Protein AF-A0A4Y9MR01-F1 (afdb_monomer)

Radius of gyration: 21.39 Å; Cα contacts (8 Å, |Δi|>4): 242; chains: 1; bounding box: 46×46×60 Å

Sequence (188 aa):
MDEAFASRCAACHDSGQGRLRTARNRWSQGEVAAIVADVLTQFARECGDAALARVVGGIADRLRAPVRVAVSGRPGVGRGTLAAALPGARFRITDRAADVGVLVTAETVKPEDRAVVDAWRDAGVPVLVVLNKADVAGADDRQVRRCAQVAAAPVLPAVALLADVTLDDALPPRIPSPVDQAVTRIVQ

Mean predicted aligned error: 13.52 Å

Structure (mmCIF, N/CA/C/O backbone):
data_AF-A0A4Y9MR01-F1
#
_entry.id   AF-A0A4Y9MR01-F1
#
loop_
_atom_site.group_PDB
_atom_site.id
_atom_site.type_symbol
_atom_site.label_atom_id
_atom_site.label_alt_id
_atom_site.label_comp_id
_atom_site.label_asym_id
_atom_site.label_entity_id
_atom_site.label_seq_id
_atom_site.pdbx_PDB_ins_code
_atom_site.Cartn_x
_atom_site.Cartn_y
_atom_site.Cartn_z
_atom_site.occupancy
_atom_site.B_iso_or_equiv
_atom_site.auth_seq_id
_atom_site.auth_comp_id
_atom_site.auth_asym_id
_atom_site.auth_atom_id
_atom_site.pdbx_PDB_model_num
ATOM 1 N N . MET A 1 1 ? -14.422 16.549 35.016 1.00 42.09 1 MET A N 1
ATOM 2 C CA . MET A 1 1 ? -13.637 15.354 35.389 1.00 42.09 1 MET A CA 1
ATOM 3 C C . MET A 1 1 ? -14.331 14.792 36.608 1.00 42.09 1 MET A C 1
ATOM 5 O O . MET A 1 1 ? -14.382 15.486 37.609 1.00 42.09 1 MET A O 1
ATOM 9 N N . ASP A 1 2 ? -15.024 13.674 36.438 1.00 43.66 2 ASP A N 1
ATOM 10 C CA . ASP A 1 2 ? -16.116 13.232 37.313 1.00 43.66 2 ASP A CA 1
ATOM 11 C C . ASP A 1 2 ? -15.595 12.249 38.380 1.00 43.66 2 ASP A C 1
ATOM 13 O O . ASP A 1 2 ? -14.930 11.270 38.032 1.00 43.66 2 ASP A O 1
ATOM 17 N N . GLU A 1 3 ? -15.866 12.500 39.666 1.00 38.28 3 GLU A N 1
ATOM 18 C CA . GLU A 1 3 ? -15.442 11.664 40.811 1.00 38.28 3 GLU A CA 1
ATOM 19 C C . GLU A 1 3 ? -15.919 10.206 40.681 1.00 38.28 3 GLU A C 1
ATOM 21 O O . GLU A 1 3 ? -15.239 9.273 41.119 1.00 38.28 3 GLU A O 1
ATOM 26 N N . ALA A 1 4 ? -17.031 9.987 39.970 1.00 44.53 4 ALA A N 1
ATOM 27 C CA . ALA A 1 4 ? -17.544 8.659 39.645 1.00 44.53 4 ALA A CA 1
ATOM 28 C C . ALA A 1 4 ? -16.607 7.848 38.723 1.00 44.53 4 ALA A C 1
ATOM 30 O O . ALA A 1 4 ? -16.583 6.616 38.777 1.00 44.53 4 ALA A O 1
ATOM 31 N N . PHE A 1 5 ? -15.807 8.508 37.878 1.00 40.66 5 PHE A N 1
ATOM 32 C CA . PHE A 1 5 ? -14.816 7.843 37.025 1.00 40.66 5 PHE A CA 1
ATOM 33 C C . PHE A 1 5 ? -13.617 7.342 37.844 1.00 40.66 5 PHE A C 1
ATOM 35 O O . PHE A 1 5 ? -13.177 6.207 37.665 1.00 40.66 5 PHE A O 1
ATOM 42 N N . ALA A 1 6 ? -13.139 8.149 38.796 1.00 42.00 6 ALA A N 1
ATOM 43 C CA . ALA A 1 6 ? -12.010 7.794 39.655 1.00 42.00 6 ALA A CA 1
ATOM 44 C C . ALA A 1 6 ? -12.339 6.618 40.594 1.00 42.00 6 ALA A C 1
ATOM 46 O O . ALA A 1 6 ? -11.540 5.691 40.727 1.00 42.00 6 ALA A O 1
ATOM 47 N N . SER A 1 7 ? -13.541 6.611 41.181 1.00 43.31 7 SER A N 1
ATOM 48 C CA . SER A 1 7 ? -13.996 5.540 42.079 1.00 43.31 7 SER A CA 1
ATOM 49 C C . SER A 1 7 ? -14.128 4.180 41.370 1.00 43.31 7 SER A C 1
ATOM 51 O O . SER A 1 7 ? -13.717 3.154 41.913 1.00 43.31 7 SER A O 1
ATOM 53 N N . ARG A 1 8 ? -14.610 4.160 40.116 1.00 50.53 8 ARG A N 1
ATOM 54 C CA . ARG A 1 8 ? -14.736 2.923 39.318 1.00 50.53 8 ARG A CA 1
ATOM 55 C C . ARG A 1 8 ? -13.387 2.372 38.848 1.00 50.53 8 ARG A C 1
ATOM 57 O O . ARG A 1 8 ? -13.194 1.160 38.870 1.00 50.53 8 ARG A O 1
ATOM 64 N N . CYS A 1 9 ? -12.435 3.241 38.498 1.00 40.81 9 CYS A N 1
ATOM 65 C CA . CYS A 1 9 ? -11.058 2.824 38.208 1.00 40.81 9 CYS A CA 1
ATOM 66 C C . CYS A 1 9 ? -10.377 2.183 39.428 1.00 40.81 9 CYS A C 1
ATOM 68 O O . CYS A 1 9 ? -9.681 1.181 39.275 1.00 40.81 9 CYS A O 1
ATOM 70 N N . ALA A 1 10 ? -10.603 2.720 40.634 1.00 47.16 10 ALA A N 1
ATOM 71 C CA . ALA A 1 10 ? -10.024 2.182 41.866 1.00 47.16 10 ALA A CA 1
ATOM 72 C C . ALA A 1 10 ? -10.552 0.773 42.198 1.00 47.16 10 ALA A C 1
ATOM 74 O O . ALA A 1 10 ? -9.766 -0.113 42.522 1.00 47.16 10 ALA A O 1
ATOM 75 N N . ALA A 1 11 ? -11.857 0.528 42.024 1.00 47.34 11 ALA A N 1
ATOM 76 C CA . ALA A 1 11 ? -12.454 -0.797 42.229 1.00 47.34 11 ALA A CA 1
ATOM 77 C C . ALA A 1 11 ? -11.960 -1.850 41.212 1.00 47.34 11 ALA A C 1
ATOM 79 O O . ALA A 1 11 ? -11.838 -3.033 41.534 1.00 47.34 11 ALA A O 1
ATOM 80 N N . CYS A 1 12 ? -11.632 -1.425 39.987 1.00 43.12 12 CYS A N 1
ATOM 81 C CA . CYS A 1 12 ? -11.065 -2.299 38.958 1.00 43.12 12 CYS A CA 1
ATOM 82 C C . CYS A 1 12 ? -9.584 -2.641 39.226 1.00 43.12 12 CYS A C 1
ATOM 84 O O . CYS A 1 12 ? -9.117 -3.712 38.848 1.00 43.12 12 CYS A O 1
ATOM 86 N N . HIS A 1 13 ? -8.844 -1.756 39.905 1.00 43.16 13 HIS A N 1
ATOM 87 C CA . HIS A 1 13 ? -7.431 -1.965 40.233 1.00 43.16 13 HIS A CA 1
ATOM 88 C C . HIS A 1 13 ? -7.223 -3.083 41.276 1.00 43.16 13 HIS A C 1
ATOM 90 O O . HIS A 1 13 ? -6.246 -3.825 41.193 1.00 43.16 13 HIS A O 1
ATOM 96 N N . ASP A 1 14 ? -8.163 -3.266 42.212 1.00 45.25 14 ASP A N 1
ATOM 97 C CA . ASP A 1 14 ? -8.068 -4.280 43.279 1.00 45.25 14 ASP A CA 1
ATOM 98 C C . ASP A 1 14 ? -8.388 -5.718 42.821 1.00 45.25 14 ASP A C 1
ATOM 100 O O . ASP A 1 14 ? -8.007 -6.685 43.481 1.00 45.25 14 ASP A O 1
ATOM 104 N N . SER A 1 15 ? -9.037 -5.894 41.666 1.00 51.00 15 SER A N 1
ATOM 105 C CA . SER A 1 15 ? -9.401 -7.216 41.120 1.00 51.00 15 SER A CA 1
ATOM 106 C C . SER A 1 15 ? -8.343 -7.821 40.176 1.00 51.00 15 SER A C 1
ATOM 108 O O . SER A 1 15 ? -8.471 -8.970 39.750 1.00 51.00 15 SER A O 1
ATOM 110 N N . GLY A 1 16 ? -7.248 -7.101 39.899 1.00 39.66 16 GLY A N 1
ATOM 111 C CA . GLY A 1 16 ? -6.235 -7.412 38.880 1.00 39.66 16 GLY A CA 1
ATOM 112 C C . GLY A 1 16 ? -5.275 -8.589 39.135 1.00 39.66 16 GLY A C 1
ATOM 113 O O . GLY A 1 16 ? -4.177 -8.594 38.583 1.00 39.66 16 GLY A O 1
ATOM 114 N N . GLN A 1 17 ? -5.636 -9.616 39.916 1.00 43.75 17 GLN A N 1
ATOM 115 C CA . GLN A 1 17 ? -4.795 -10.819 40.111 1.00 43.75 17 GLN A CA 1
ATOM 116 C C . GLN A 1 17 ? -4.966 -11.898 39.017 1.00 43.75 17 GLN A C 1
ATOM 118 O O . GLN A 1 17 ? -4.779 -13.096 39.254 1.00 43.75 17 GLN A O 1
ATOM 123 N N . GLY A 1 18 ? -5.270 -11.495 37.783 1.00 35.38 18 GLY A N 1
ATOM 124 C CA . GLY A 1 18 ? -5.202 -12.376 36.619 1.00 35.38 18 GLY A CA 1
ATOM 125 C C . GLY A 1 18 ? -3.745 -12.633 36.235 1.00 35.38 18 GLY A C 1
ATOM 126 O O . GLY A 1 18 ? -3.115 -11.799 35.593 1.00 35.38 18 GLY A O 1
ATOM 127 N N . ARG A 1 19 ? -3.189 -13.783 36.639 1.00 37.97 19 ARG A N 1
ATOM 128 C CA . ARG A 1 19 ? -1.825 -14.228 36.296 1.00 37.97 19 ARG A CA 1
ATOM 129 C C . ARG A 1 19 ? -1.588 -14.198 34.781 1.00 37.97 19 ARG A C 1
ATOM 131 O O . ARG A 1 19 ? -1.844 -15.184 34.089 1.00 37.97 19 ARG A O 1
ATOM 138 N N . LEU A 1 20 ? -0.994 -13.120 34.279 1.00 37.72 20 LEU A N 1
ATOM 139 C CA . LEU A 1 20 ? -0.352 -13.105 32.970 1.00 37.72 20 LEU A CA 1
ATOM 140 C C . LEU A 1 20 ? 0.906 -13.973 33.064 1.00 37.72 20 LEU A C 1
ATOM 142 O O . LEU A 1 20 ? 1.975 -13.530 33.480 1.00 37.72 20 LEU A O 1
ATOM 146 N N . ARG A 1 21 ? 0.763 -15.257 32.721 1.00 32.81 21 ARG A N 1
ATOM 147 C CA . ARG A 1 21 ? 1.896 -16.151 32.466 1.00 32.81 21 ARG A CA 1
ATOM 148 C C . ARG A 1 21 ? 2.678 -15.587 31.281 1.00 32.81 21 ARG A C 1
ATOM 150 O O . ARG A 1 21 ? 2.322 -15.812 30.129 1.00 32.81 21 ARG A O 1
ATOM 157 N N . THR A 1 22 ? 3.754 -14.865 31.565 1.00 35.53 22 THR A N 1
ATOM 158 C CA . THR A 1 22 ? 4.716 -14.389 30.570 1.00 35.53 22 THR A CA 1
ATOM 159 C C . THR A 1 22 ? 5.608 -15.544 30.125 1.00 35.53 22 THR A C 1
ATOM 161 O O . THR A 1 22 ? 6.774 -15.663 30.495 1.00 35.53 22 THR A O 1
ATOM 164 N N . ALA A 1 23 ? 5.051 -16.427 29.299 1.00 33.78 23 ALA A N 1
ATOM 165 C CA . ALA A 1 23 ? 5.882 -17.226 28.416 1.00 33.78 23 ALA A CA 1
ATOM 166 C C . ALA A 1 23 ? 6.502 -16.266 27.382 1.00 33.78 23 ALA A C 1
ATOM 168 O O . ALA A 1 23 ? 5.809 -15.443 26.778 1.00 33.78 23 ALA A O 1
ATOM 169 N N . ARG A 1 24 ? 7.834 -16.300 27.252 1.00 38.97 24 ARG A N 1
ATOM 170 C CA . ARG A 1 24 ? 8.601 -15.540 26.252 1.00 38.97 24 ARG A CA 1
ATOM 171 C C . ARG A 1 24 ? 8.215 -16.033 24.854 1.00 38.97 24 ARG A C 1
ATOM 173 O O . ARG A 1 24 ? 8.910 -16.870 24.284 1.00 38.97 24 ARG A O 1
ATOM 180 N N . ASN A 1 25 ? 7.118 -15.526 24.304 1.00 37.78 25 ASN A N 1
ATOM 181 C CA . ASN A 1 25 ? 6.663 -15.920 22.976 1.00 37.78 25 ASN A CA 1
ATOM 182 C C . ASN A 1 25 ? 7.062 -14.835 21.975 1.00 37.78 25 ASN A C 1
ATOM 184 O O . ASN A 1 25 ? 7.003 -13.637 22.252 1.00 37.78 25 ASN A O 1
ATOM 188 N N . ARG A 1 26 ? 7.515 -15.269 20.805 1.00 43.09 26 ARG A N 1
ATOM 189 C CA . ARG A 1 26 ? 7.920 -14.419 19.688 1.00 43.09 26 ARG A CA 1
ATOM 190 C C . ARG A 1 26 ? 6.663 -14.101 18.867 1.00 43.09 26 ARG A C 1
ATOM 192 O O . ARG A 1 26 ? 6.476 -14.669 17.800 1.00 43.09 26 ARG A O 1
ATOM 199 N N . TRP A 1 27 ? 5.760 -13.292 19.424 1.00 39.06 27 TRP A N 1
ATOM 200 C CA . TRP A 1 27 ? 4.491 -12.932 18.777 1.00 39.06 27 TRP A CA 1
ATOM 201 C C . TRP A 1 27 ? 4.754 -12.112 17.508 1.00 39.06 27 TRP A C 1
ATOM 203 O O . TRP A 1 27 ? 5.611 -11.224 17.498 1.00 39.06 27 TRP A O 1
ATOM 213 N N . SER A 1 28 ? 4.004 -12.373 16.441 1.00 51.44 28 SER A N 1
ATOM 214 C CA . SER A 1 28 ? 3.959 -11.488 15.281 1.00 51.44 28 SER A CA 1
ATOM 215 C C . SER A 1 28 ? 3.150 -10.225 15.621 1.00 51.44 28 SER A C 1
ATOM 217 O O . SER A 1 28 ? 2.188 -10.265 16.383 1.00 51.44 28 SER A O 1
ATOM 219 N N . GLN A 1 29 ? 3.510 -9.077 15.044 1.00 51.47 29 GLN A N 1
ATOM 220 C CA . GLN A 1 29 ? 2.945 -7.766 15.419 1.00 51.47 29 GLN A CA 1
ATOM 221 C C . GLN A 1 29 ? 1.402 -7.667 15.390 1.00 51.47 29 GLN A C 1
ATOM 223 O O . GLN A 1 29 ? 0.810 -6.959 16.196 1.00 51.47 29 GLN A O 1
ATOM 228 N N . GLY A 1 30 ? 0.711 -8.395 14.514 1.00 55.00 30 GLY A N 1
ATOM 229 C CA . GLY A 1 30 ? -0.761 -8.386 14.472 1.00 55.00 30 GLY A CA 1
ATOM 230 C C . GLY A 1 30 ? -1.436 -9.359 15.430 1.00 55.00 30 GLY A C 1
ATOM 231 O O . GLY A 1 30 ? -2.624 -9.198 15.676 1.00 55.00 30 GLY A O 1
ATOM 232 N N . GLU A 1 31 ? -0.708 -10.314 16.014 1.00 63.25 31 GLU A N 1
ATOM 233 C CA . GLU A 1 31 ? -1.222 -11.051 17.176 1.00 63.25 31 GLU A CA 1
ATOM 234 C C . GLU A 1 31 ? -1.265 -10.120 18.394 1.00 63.25 31 GLU A C 1
ATOM 236 O O . GLU A 1 31 ? -2.231 -10.138 19.148 1.00 63.25 31 GLU A O 1
ATOM 241 N N . VAL A 1 32 ? -0.285 -9.218 18.533 1.00 65.38 32 VAL A N 1
ATOM 242 C CA . VAL A 1 32 ? -0.271 -8.202 19.599 1.00 65.38 32 VAL A CA 1
ATOM 243 C C . VAL A 1 32 ? -1.438 -7.222 19.451 1.00 65.38 32 VAL A C 1
ATOM 245 O O . VAL A 1 32 ? -2.117 -6.944 20.434 1.00 65.38 32 VAL A O 1
ATOM 248 N N . ALA A 1 33 ? -1.723 -6.738 18.237 1.00 68.31 33 ALA A N 1
ATOM 249 C CA . ALA A 1 33 ? -2.856 -5.839 17.995 1.00 68.31 33 ALA A CA 1
ATOM 250 C C . ALA A 1 33 ? -4.208 -6.487 18.345 1.00 68.31 33 ALA A C 1
ATOM 252 O O . ALA A 1 33 ? -5.047 -5.845 18.976 1.00 68.31 33 ALA A O 1
ATOM 253 N N . ALA A 1 34 ? -4.397 -7.766 17.997 1.00 69.88 34 ALA A N 1
ATOM 254 C CA . ALA A 1 34 ? -5.591 -8.523 18.364 1.00 69.88 34 ALA A CA 1
ATOM 255 C C . ALA A 1 34 ? -5.721 -8.681 19.887 1.00 69.88 34 ALA A C 1
ATOM 257 O O . ALA A 1 34 ? -6.779 -8.394 20.438 1.00 69.88 34 ALA A O 1
ATOM 258 N N . ILE A 1 35 ? -4.627 -9.029 20.574 1.00 76.69 35 ILE A N 1
ATOM 259 C CA . ILE A 1 35 ? -4.596 -9.162 22.038 1.00 76.69 35 ILE A CA 1
ATOM 260 C C . ILE A 1 35 ? -4.934 -7.837 22.719 1.00 76.69 35 ILE A C 1
ATOM 262 O O . ILE A 1 35 ? -5.760 -7.807 23.624 1.00 76.69 35 ILE A O 1
ATOM 266 N N . VAL A 1 36 ? -4.334 -6.729 22.282 1.00 74.12 36 VAL A N 1
ATOM 267 C CA . VAL A 1 36 ? -4.631 -5.404 22.844 1.00 74.12 36 VAL A CA 1
ATOM 268 C C . VAL A 1 36 ? -6.091 -5.033 22.597 1.00 74.12 36 VAL A C 1
ATOM 270 O O . VAL A 1 36 ? -6.767 -4.578 23.516 1.00 74.12 36 VAL A O 1
ATOM 273 N N . ALA A 1 37 ? -6.606 -5.262 21.389 1.00 79.94 37 ALA A N 1
ATOM 274 C CA . ALA A 1 37 ? -8.000 -4.991 21.067 1.00 79.94 37 ALA A CA 1
ATOM 275 C C . ALA A 1 37 ? -8.965 -5.838 21.922 1.00 79.94 37 ALA A C 1
ATOM 277 O O . ALA A 1 37 ? -9.998 -5.329 22.364 1.00 79.94 37 ALA A O 1
ATOM 278 N N . ASP A 1 38 ? -8.631 -7.101 22.193 1.00 77.44 38 ASP A N 1
ATOM 279 C CA . ASP A 1 38 ? -9.410 -8.001 23.050 1.00 77.44 3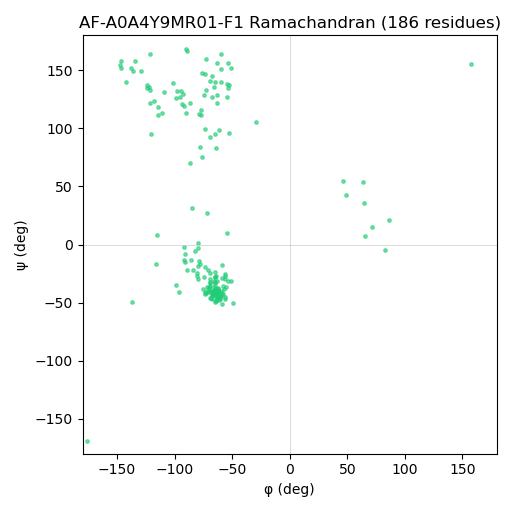8 ASP A CA 1
ATOM 280 C C . ASP A 1 38 ? -9.373 -7.560 24.518 1.00 77.44 38 ASP A C 1
ATOM 282 O O . ASP A 1 38 ? -10.429 -7.438 25.138 1.00 77.44 38 ASP A O 1
ATOM 286 N N . VAL A 1 39 ? -8.191 -7.221 25.046 1.00 81.69 39 VAL A N 1
ATOM 287 C CA . VAL A 1 39 ? -8.014 -6.705 26.416 1.00 81.69 39 VAL A CA 1
ATOM 288 C C . VAL A 1 39 ? -8.782 -5.400 26.613 1.00 81.69 39 VAL A C 1
ATOM 290 O O . VAL A 1 39 ? -9.495 -5.248 27.601 1.00 81.69 39 VAL A O 1
ATOM 293 N N . LEU A 1 40 ? -8.700 -4.472 25.659 1.00 76.94 40 LEU A N 1
ATOM 294 C CA . LEU A 1 40 ? -9.452 -3.220 25.710 1.00 76.94 40 LEU A CA 1
ATOM 295 C C . LEU A 1 40 ? -10.966 -3.475 25.678 1.00 76.94 40 LEU A C 1
ATOM 297 O O . LEU A 1 40 ? -11.714 -2.898 26.467 1.00 76.94 40 LEU A O 1
ATOM 301 N N . THR A 1 41 ? -11.424 -4.380 24.809 1.00 77.31 41 THR A N 1
ATOM 302 C CA . THR A 1 41 ? -12.845 -4.751 24.723 1.00 77.31 41 THR A CA 1
ATOM 303 C C . THR A 1 41 ? -13.334 -5.388 26.028 1.00 77.31 41 THR A C 1
ATOM 305 O O . THR A 1 41 ? -14.443 -5.095 26.473 1.00 77.31 41 THR A O 1
ATOM 308 N N . GLN A 1 42 ? -12.518 -6.239 26.655 1.00 75.06 42 GLN A N 1
ATOM 309 C CA . GLN A 1 42 ? -12.816 -6.853 27.946 1.00 75.06 42 GLN A CA 1
ATOM 310 C C . GLN A 1 42 ? -12.892 -5.803 29.061 1.00 75.06 42 GLN A C 1
ATOM 312 O O . GLN A 1 42 ? -13.903 -5.738 29.756 1.00 75.06 42 GLN A O 1
ATOM 317 N N . PHE A 1 43 ? -11.892 -4.927 29.163 1.00 72.88 43 PHE A N 1
ATOM 318 C CA . PHE A 1 43 ? -11.868 -3.839 30.141 1.00 72.88 43 PHE A CA 1
ATOM 319 C C . PHE A 1 43 ? -13.108 -2.941 30.031 1.00 72.88 43 PHE A C 1
ATOM 321 O O . PHE A 1 43 ? -13.771 -2.638 31.020 1.00 72.88 43 PHE A O 1
ATOM 328 N N . ALA A 1 44 ? -13.491 -2.568 28.808 1.00 80.38 44 ALA A N 1
ATOM 329 C CA . ALA A 1 44 ? -14.665 -1.733 28.591 1.00 80.38 44 ALA A CA 1
ATOM 330 C C . ALA A 1 44 ? -15.984 -2.417 28.997 1.00 80.38 44 ALA A C 1
ATOM 332 O O . ALA A 1 44 ? -16.904 -1.741 29.459 1.00 80.38 44 ALA A O 1
ATOM 333 N N . ARG A 1 45 ? -16.079 -3.748 28.851 1.00 77.94 45 ARG A N 1
ATOM 334 C CA . ARG A 1 45 ? -17.226 -4.533 29.339 1.00 77.94 45 ARG A CA 1
ATOM 335 C C . ARG A 1 45 ? -17.276 -4.552 30.863 1.00 77.94 45 ARG A C 1
ATOM 337 O O . ARG A 1 45 ? -18.347 -4.357 31.426 1.00 77.94 45 ARG A O 1
ATOM 344 N N . GLU A 1 46 ? -16.132 -4.754 31.510 1.00 79.56 46 GLU A N 1
ATOM 345 C CA . GLU A 1 46 ? -16.014 -4.816 32.971 1.00 79.56 46 GLU A CA 1
ATOM 346 C C . GLU A 1 46 ? -16.362 -3.474 33.640 1.00 79.56 46 GLU A C 1
ATOM 348 O O . GLU A 1 46 ? -16.985 -3.460 34.698 1.00 79.56 46 GLU A O 1
ATOM 353 N N . CYS A 1 47 ? -16.058 -2.337 33.001 1.00 80.31 47 CYS A N 1
ATOM 354 C CA . CYS A 1 47 ? -16.424 -1.013 33.518 1.00 80.31 47 CYS A CA 1
ATOM 355 C C . CYS A 1 47 ? -17.929 -0.684 33.442 1.00 80.31 47 CYS A C 1
ATOM 357 O O . C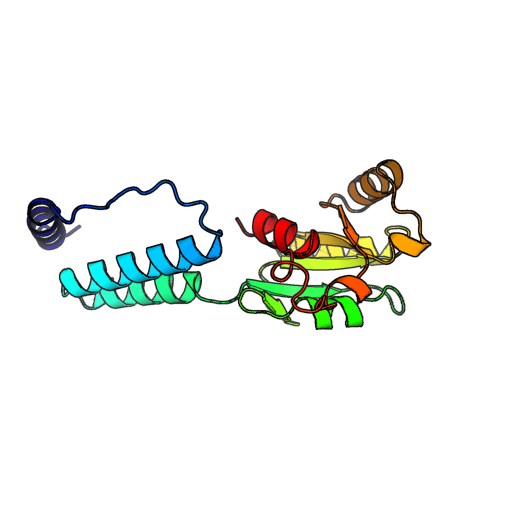YS A 1 47 ? -18.379 0.223 34.144 1.00 80.31 47 CYS A O 1
ATOM 359 N N . GLY A 1 48 ? -18.701 -1.343 32.568 1.00 78.25 48 GLY A N 1
ATOM 360 C CA . GLY A 1 48 ? -20.146 -1.108 32.408 1.00 78.25 48 GLY A CA 1
ATOM 361 C C . GLY A 1 48 ? -20.554 0.282 31.883 1.00 78.25 48 GLY A C 1
ATOM 362 O O . GLY A 1 48 ? -21.742 0.599 31.847 1.00 78.25 48 GLY A O 1
ATOM 363 N N . ASP A 1 49 ? -19.602 1.124 31.468 1.00 82.69 49 ASP A N 1
ATOM 364 C CA . ASP A 1 49 ? -19.856 2.474 30.954 1.00 82.69 49 ASP A CA 1
ATOM 365 C C . ASP A 1 49 ? -20.059 2.444 29.429 1.00 82.69 49 ASP A C 1
ATOM 367 O O . ASP A 1 49 ? -19.138 2.168 28.656 1.00 82.69 49 ASP A O 1
ATOM 371 N N . ALA A 1 50 ? -21.277 2.754 28.977 1.00 79.50 50 ALA A N 1
ATOM 372 C CA . ALA A 1 50 ? -21.641 2.711 27.562 1.00 79.50 50 ALA A CA 1
ATOM 373 C C . ALA A 1 50 ? -20.886 3.738 26.696 1.00 79.50 50 ALA A C 1
ATOM 375 O O . ALA A 1 50 ? -20.696 3.519 25.496 1.00 79.50 50 ALA A O 1
ATOM 376 N N . ALA A 1 51 ? -20.459 4.869 27.268 1.00 76.94 51 ALA A N 1
ATOM 377 C CA . ALA A 1 51 ? -19.659 5.848 26.544 1.00 76.94 51 ALA A CA 1
ATOM 378 C C . ALA A 1 51 ? -18.225 5.348 26.358 1.00 76.94 51 ALA A C 1
ATOM 380 O O . ALA A 1 51 ? -17.695 5.427 25.246 1.00 76.94 51 ALA A O 1
ATOM 381 N N . LEU A 1 52 ? -17.645 4.761 27.405 1.00 76.06 52 LEU A N 1
ATOM 382 C CA . LEU A 1 52 ? -16.333 4.123 27.338 1.00 76.06 52 LEU A CA 1
ATOM 383 C C . LEU A 1 52 ? -16.337 2.934 26.368 1.00 76.06 52 LEU A C 1
ATOM 385 O O . LEU A 1 52 ? -15.457 2.843 25.518 1.00 76.06 52 LEU A O 1
ATOM 389 N N . ALA A 1 53 ? -17.364 2.081 26.419 1.00 78.56 53 ALA A N 1
ATOM 390 C CA . ALA A 1 53 ? -17.523 0.945 25.511 1.00 78.56 53 ALA A CA 1
ATOM 391 C C . ALA A 1 53 ? -17.548 1.358 24.037 1.00 78.56 53 ALA A C 1
ATOM 393 O O . ALA A 1 53 ? -16.951 0.688 23.198 1.00 78.56 53 ALA A O 1
ATOM 394 N N . ARG A 1 54 ? -18.176 2.492 23.712 1.00 80.94 54 ARG A N 1
ATOM 395 C CA . ARG A 1 54 ? -18.211 3.017 22.342 1.00 80.94 54 ARG A CA 1
ATOM 396 C C . ARG A 1 54 ? -16.846 3.510 21.873 1.00 80.94 54 ARG A C 1
ATOM 398 O O . ARG A 1 54 ? -16.437 3.205 20.757 1.00 80.94 54 ARG A O 1
ATOM 405 N N . VAL A 1 55 ? -16.149 4.273 22.716 1.00 82.56 55 VAL A N 1
ATOM 406 C CA . VAL A 1 55 ? -14.811 4.795 22.393 1.00 82.56 55 VAL A CA 1
ATOM 407 C C . VAL A 1 55 ? -13.828 3.642 22.225 1.00 82.56 55 VAL A C 1
ATOM 409 O O . VAL A 1 55 ? -13.123 3.568 21.221 1.00 82.56 55 VAL A O 1
ATOM 412 N N . VAL A 1 56 ? -13.824 2.711 23.176 1.00 81.75 56 VAL A N 1
ATOM 413 C CA . VAL A 1 56 ? -12.934 1.554 23.160 1.00 81.75 56 VAL A CA 1
ATOM 414 C C . VAL A 1 56 ? -13.265 0.604 22.012 1.00 81.75 56 VAL A C 1
ATOM 416 O O . VAL A 1 56 ? -12.346 0.141 21.345 1.00 81.75 56 VAL A O 1
ATOM 419 N N . GLY A 1 57 ? -14.548 0.376 21.719 1.00 81.12 57 GLY A N 1
ATOM 420 C CA . GLY A 1 57 ? -14.979 -0.371 20.537 1.00 81.12 57 GLY A CA 1
ATOM 421 C C . GLY A 1 57 ? -14.427 0.240 19.249 1.00 81.12 57 GLY A C 1
ATOM 422 O O . GLY A 1 57 ? -13.795 -0.460 18.468 1.00 81.12 57 GLY A O 1
ATOM 423 N N . GLY A 1 58 ? -14.532 1.564 19.087 1.00 81.00 58 GLY A N 1
ATOM 424 C CA . GLY A 1 58 ? -13.960 2.263 17.932 1.00 81.00 58 GLY A CA 1
ATOM 425 C C . GLY A 1 58 ? -12.433 2.145 17.827 1.00 81.00 58 GLY A C 1
ATOM 426 O O . GLY A 1 58 ? -11.901 2.001 16.727 1.00 81.00 58 GLY A O 1
ATOM 427 N N . ILE A 1 59 ? -11.714 2.167 18.954 1.00 78.69 59 ILE A N 1
ATOM 428 C CA . ILE A 1 59 ? -10.260 1.937 18.981 1.00 78.69 59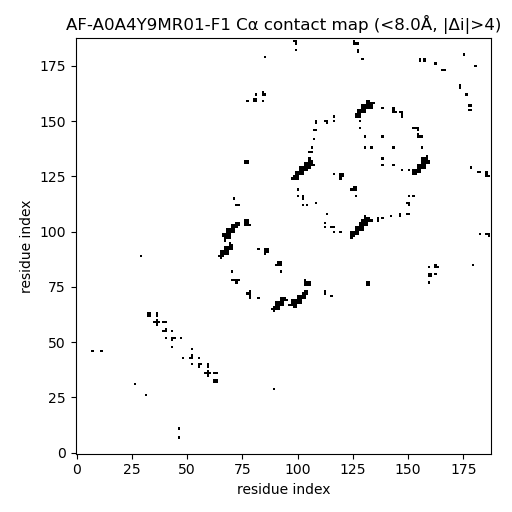 ILE A CA 1
ATOM 429 C C . ILE A 1 59 ? -9.941 0.488 18.600 1.00 78.69 59 ILE A C 1
ATOM 431 O O . ILE A 1 59 ? -9.072 0.251 17.765 1.00 78.69 59 ILE A O 1
ATOM 435 N N . ALA A 1 60 ? -10.652 -0.479 19.176 1.00 77.88 60 ALA A N 1
ATOM 436 C CA . ALA A 1 60 ? -10.444 -1.899 18.933 1.00 77.88 60 ALA A CA 1
ATOM 437 C C . ALA A 1 60 ? -10.757 -2.281 17.475 1.00 77.88 60 ALA A C 1
ATOM 439 O O . ALA A 1 60 ? -10.010 -3.043 16.866 1.00 77.88 60 ALA A O 1
ATOM 440 N N . ASP A 1 61 ? -11.798 -1.698 16.882 1.00 80.06 61 ASP A N 1
ATOM 441 C CA . ASP A 1 61 ? -12.116 -1.851 15.460 1.00 80.06 61 ASP A CA 1
ATOM 442 C C . ASP A 1 61 ? -11.008 -1.276 14.581 1.00 80.06 61 ASP A C 1
ATOM 444 O O . ASP A 1 61 ? -10.601 -1.897 13.601 1.00 80.06 61 ASP A O 1
ATOM 448 N N . ARG A 1 62 ? -10.453 -0.120 14.959 1.00 76.25 62 ARG A N 1
ATOM 449 C CA . ARG A 1 62 ? -9.348 0.505 14.226 1.00 76.25 62 ARG A CA 1
ATOM 450 C C . ARG A 1 62 ? -8.041 -0.277 14.345 1.00 76.25 62 ARG A C 1
ATOM 452 O O . ARG A 1 62 ? -7.293 -0.327 13.378 1.00 76.25 62 ARG A O 1
ATOM 459 N N . LEU A 1 63 ? -7.794 -0.923 15.485 1.00 77.19 63 LEU A N 1
ATOM 460 C CA . LEU A 1 63 ? -6.659 -1.832 15.688 1.00 77.19 63 LEU A CA 1
ATOM 461 C C . LEU A 1 63 ? -6.790 -3.133 14.882 1.00 77.19 63 LEU A C 1
ATOM 463 O O . LEU A 1 63 ? -5.778 -3.725 14.513 1.00 77.19 63 LEU A O 1
ATOM 467 N N . ARG A 1 64 ? -8.022 -3.585 14.614 1.00 75.06 64 ARG A N 1
ATOM 468 C CA . ARG A 1 64 ? -8.307 -4.786 13.810 1.00 75.06 64 ARG A CA 1
ATOM 469 C C . ARG A 1 64 ? -8.485 -4.489 12.319 1.00 75.06 64 ARG A C 1
ATOM 471 O O . ARG A 1 64 ? -8.471 -5.417 11.511 1.00 75.06 64 ARG A O 1
ATOM 478 N N . ALA A 1 65 ? -8.680 -3.227 11.945 1.00 80.31 65 ALA A N 1
ATOM 479 C CA . ALA A 1 65 ? -8.874 -2.838 10.559 1.00 80.31 65 ALA A CA 1
ATOM 480 C C . ALA A 1 65 ? -7.596 -3.094 9.735 1.00 80.31 65 ALA A C 1
ATOM 482 O O . ALA A 1 65 ? -6.501 -2.737 10.174 1.00 80.31 65 ALA A O 1
ATOM 483 N N . PRO A 1 66 ? -7.710 -3.669 8.523 1.00 82.06 66 PRO A N 1
ATOM 484 C CA . PRO A 1 66 ? -6.576 -3.776 7.614 1.00 82.06 66 PRO A CA 1
ATOM 485 C C . PRO A 1 66 ? -6.028 -2.390 7.263 1.00 82.06 66 PRO A C 1
ATOM 487 O O . PRO A 1 66 ? -6.800 -1.469 6.983 1.00 82.06 66 PRO A O 1
ATOM 490 N N . VAL A 1 67 ? -4.704 -2.267 7.199 1.00 84.88 67 VAL A N 1
ATOM 491 C CA . VAL A 1 67 ? -4.017 -1.061 6.728 1.00 84.88 67 VAL A CA 1
ATOM 492 C C . VAL A 1 67 ? -4.382 -0.821 5.264 1.00 84.88 67 VAL A C 1
ATOM 494 O O . VAL A 1 67 ? -4.269 -1.724 4.428 1.00 84.88 67 VAL A O 1
ATOM 497 N N . ARG A 1 68 ? -4.820 0.397 4.935 1.00 90.06 68 ARG A N 1
ATOM 498 C CA . ARG A 1 68 ? -5.221 0.771 3.576 1.00 90.06 68 ARG A CA 1
ATOM 499 C C . ARG A 1 68 ? -4.006 1.237 2.781 1.00 90.06 68 ARG A C 1
ATOM 501 O O . ARG A 1 68 ? -3.353 2.207 3.156 1.00 90.06 68 ARG A O 1
ATOM 508 N N . VAL A 1 69 ? -3.727 0.583 1.661 1.00 90.62 69 VAL A N 1
ATOM 509 C CA . VAL A 1 69 ? -2.538 0.834 0.836 1.00 90.62 69 VAL A CA 1
ATOM 510 C C . VAL A 1 69 ? -2.956 1.312 -0.552 1.00 90.62 69 VAL A C 1
ATOM 512 O O . VAL A 1 69 ? -3.690 0.614 -1.251 1.00 90.62 69 VAL A O 1
ATOM 515 N N . ALA A 1 70 ? -2.474 2.480 -0.976 1.00 93.31 70 ALA A N 1
ATOM 516 C CA . ALA A 1 70 ? -2.595 2.927 -2.364 1.00 93.31 70 ALA A CA 1
ATOM 517 C C . ALA A 1 70 ? -1.356 2.509 -3.154 1.00 93.31 70 ALA A C 1
ATOM 519 O O . ALA A 1 70 ? -0.240 2.783 -2.729 1.00 93.31 70 ALA A O 1
ATOM 520 N N . VAL A 1 71 ? -1.535 1.877 -4.317 1.00 92.50 71 VAL A N 1
ATOM 521 C CA . VAL A 1 71 ? -0.416 1.421 -5.161 1.00 92.50 71 VAL A CA 1
ATOM 522 C C . VAL A 1 71 ? -0.401 2.195 -6.476 1.00 92.50 71 VAL A C 1
ATOM 524 O O . VAL A 1 71 ? -1.333 2.105 -7.280 1.00 92.50 71 VAL A O 1
ATOM 527 N N . SER A 1 72 ? 0.685 2.923 -6.721 1.00 94.19 72 SER A N 1
ATOM 528 C CA . SER A 1 72 ? 0.918 3.693 -7.945 1.00 94.19 72 SER A CA 1
ATOM 529 C C . SER A 1 72 ? 2.192 3.230 -8.647 1.00 94.19 72 SER A C 1
ATOM 531 O O . SER A 1 72 ? 3.008 2.505 -8.086 1.00 94.19 72 SER A O 1
ATOM 533 N N . GLY A 1 73 ? 2.352 3.607 -9.908 1.00 92.50 73 GLY A N 1
ATOM 534 C CA . GLY A 1 73 ? 3.516 3.257 -10.714 1.00 92.50 73 GLY A CA 1
ATOM 535 C C . GLY A 1 73 ? 3.215 3.317 -12.204 1.00 92.50 73 GLY A C 1
ATOM 536 O O . GLY A 1 73 ? 2.067 3.166 -12.635 1.00 92.50 73 GLY A O 1
ATOM 537 N N . ARG A 1 74 ? 4.263 3.521 -13.002 1.00 93.19 74 ARG A N 1
ATOM 538 C CA . ARG A 1 74 ? 4.158 3.606 -14.465 1.00 93.19 74 ARG A CA 1
ATOM 539 C C . ARG A 1 74 ? 3.671 2.287 -15.094 1.00 93.19 74 ARG A C 1
ATOM 541 O O . ARG A 1 74 ? 3.865 1.213 -14.518 1.00 93.19 74 ARG A O 1
ATOM 548 N N . PRO A 1 75 ? 3.066 2.317 -16.295 1.00 89.19 75 PRO A N 1
ATOM 549 C CA . PRO A 1 75 ? 2.747 1.095 -17.030 1.00 89.19 75 PRO A CA 1
ATOM 550 C C . PRO A 1 75 ? 3.984 0.193 -17.195 1.0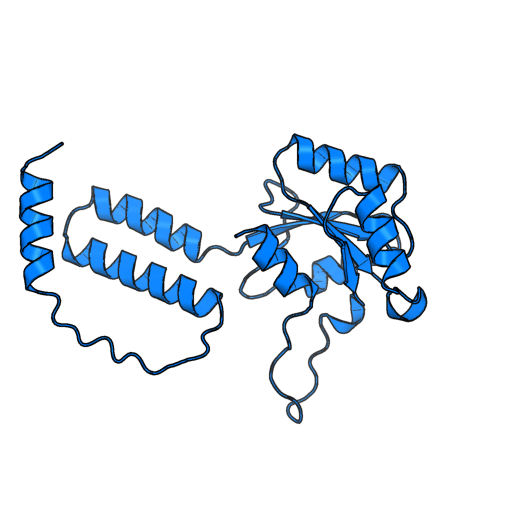0 89.19 75 PRO A C 1
ATOM 552 O O . PRO A 1 75 ? 5.080 0.675 -17.467 1.00 89.19 75 PRO A O 1
ATOM 555 N N . GLY A 1 76 ? 3.821 -1.119 -16.995 1.00 88.31 76 GLY A N 1
ATOM 556 C CA . GLY A 1 76 ? 4.891 -2.110 -17.198 1.00 88.31 76 GLY A CA 1
ATOM 557 C C . GLY A 1 76 ? 5.890 -2.299 -16.043 1.00 88.31 76 GLY A C 1
ATOM 558 O O . GLY A 1 76 ? 6.703 -3.224 -16.097 1.00 88.31 76 GLY A O 1
ATOM 559 N N . VAL A 1 77 ? 5.813 -1.509 -14.963 1.00 89.56 77 VAL A N 1
ATOM 560 C CA . VAL A 1 77 ? 6.702 -1.658 -13.784 1.00 89.56 77 VAL A CA 1
ATOM 561 C C . VAL A 1 77 ? 6.280 -2.778 -12.824 1.00 89.56 77 VAL A C 1
ATOM 563 O O . VAL A 1 77 ? 6.963 -3.035 -11.842 1.00 89.56 77 VAL A O 1
ATOM 566 N N . GLY A 1 78 ? 5.158 -3.455 -13.089 1.00 87.88 78 GLY A N 1
ATOM 567 C CA . GLY A 1 78 ? 4.603 -4.506 -12.222 1.00 87.88 78 GLY A CA 1
ATOM 568 C C . GLY A 1 78 ? 3.696 -3.999 -11.094 1.00 87.88 78 GLY A C 1
ATOM 569 O O . GLY A 1 78 ? 3.455 -4.723 -10.135 1.00 87.88 78 GLY A O 1
ATOM 570 N N . ARG A 1 79 ? 3.144 -2.781 -11.228 1.00 91.56 79 ARG A N 1
ATOM 571 C CA . ARG A 1 79 ? 2.136 -2.205 -10.315 1.00 91.56 79 ARG A CA 1
ATOM 572 C C . ARG A 1 79 ? 0.967 -3.158 -10.042 1.00 91.56 79 ARG A C 1
ATOM 574 O O . ARG A 1 79 ? 0.619 -3.374 -8.889 1.00 91.56 79 ARG A O 1
ATOM 581 N N . GLY A 1 80 ? 0.369 -3.717 -11.099 1.00 88.75 80 GLY A N 1
ATOM 582 C CA . GLY A 1 80 ? -0.778 -4.626 -10.982 1.00 88.75 80 GLY A CA 1
ATOM 583 C C . GLY A 1 80 ? -0.427 -5.922 -10.254 1.00 88.75 80 GLY A C 1
ATOM 584 O O . GLY A 1 80 ? -1.171 -6.348 -9.384 1.00 88.75 80 GLY A O 1
ATOM 585 N N . THR A 1 81 ? 0.746 -6.490 -10.544 1.00 87.44 81 THR A N 1
ATOM 586 C CA . THR A 1 81 ? 1.264 -7.682 -9.859 1.00 87.44 81 THR A CA 1
ATOM 587 C C . THR A 1 81 ? 1.471 -7.424 -8.371 1.00 87.44 81 THR A C 1
ATOM 589 O O . THR A 1 81 ? 1.005 -8.201 -7.548 1.00 87.44 81 THR A O 1
ATOM 592 N N . LEU A 1 82 ? 2.111 -6.307 -8.006 1.00 83.81 82 LEU A N 1
ATOM 593 C CA . LEU A 1 82 ? 2.322 -5.977 -6.597 1.00 83.81 82 LEU A CA 1
ATOM 594 C C . LEU A 1 82 ? 0.990 -5.722 -5.873 1.00 83.81 82 LEU A C 1
ATOM 596 O O . LEU A 1 82 ? 0.785 -6.222 -4.772 1.00 83.81 82 LEU A O 1
ATOM 600 N N . ALA A 1 83 ? 0.066 -4.992 -6.504 1.00 87.88 83 ALA A N 1
ATOM 601 C CA . ALA A 1 83 ? -1.267 -4.746 -5.955 1.00 87.88 83 ALA A CA 1
ATOM 602 C C . ALA A 1 83 ? -2.110 -6.026 -5.817 1.00 87.88 83 ALA A C 1
ATOM 604 O O . ALA A 1 83 ? -2.980 -6.072 -4.957 1.00 87.88 83 ALA A O 1
ATOM 605 N N . ALA A 1 84 ? -1.863 -7.051 -6.635 1.00 84.38 84 ALA A N 1
ATOM 606 C CA . ALA A 1 84 ? -2.517 -8.352 -6.517 1.00 84.38 84 ALA A CA 1
ATOM 607 C C . ALA A 1 84 ? -1.900 -9.237 -5.419 1.00 84.38 84 ALA A C 1
ATOM 609 O O . ALA A 1 84 ? -2.627 -10.010 -4.809 1.00 84.38 84 ALA A O 1
ATOM 610 N N . ALA A 1 85 ? -0.600 -9.091 -5.134 1.00 79.62 85 ALA A N 1
ATOM 611 C CA . ALA A 1 85 ? 0.123 -9.903 -4.145 1.00 79.62 85 ALA A CA 1
ATOM 612 C C . ALA A 1 85 ? 0.096 -9.341 -2.705 1.00 79.62 85 ALA A C 1
ATOM 614 O O . ALA A 1 85 ? 0.335 -10.063 -1.734 1.00 79.62 85 ALA A O 1
ATOM 615 N N . LEU A 1 86 ? -0.155 -8.037 -2.559 1.00 76.81 86 LEU A N 1
ATOM 616 C CA . LEU A 1 86 ? -0.256 -7.339 -1.270 1.00 76.81 86 LEU A CA 1
ATOM 617 C C . LEU A 1 86 ? -1.494 -7.700 -0.416 1.00 76.81 86 LEU A C 1
ATOM 619 O O . LEU A 1 86 ? -1.357 -7.738 0.808 1.00 76.81 86 LEU A O 1
ATOM 623 N N . PRO A 1 87 ? -2.700 -7.921 -0.982 1.00 80.06 87 PRO A N 1
ATOM 624 C CA . PRO A 1 87 ? -3.880 -8.290 -0.211 1.00 80.06 87 PRO A CA 1
ATOM 625 C C . PRO A 1 87 ? -3.637 -9.511 0.686 1.00 80.06 87 PRO A C 1
ATOM 627 O O . PRO A 1 87 ? -3.080 -10.523 0.274 1.00 80.06 87 PRO A O 1
ATOM 630 N N . GLY A 1 88 ? -4.078 -9.413 1.938 1.00 68.94 88 GLY A N 1
ATOM 631 C CA . GLY A 1 88 ? -3.967 -10.465 2.948 1.00 68.94 88 GLY A CA 1
ATOM 632 C C . GLY A 1 88 ? -4.662 -10.037 4.239 1.00 68.94 88 GLY A C 1
ATOM 633 O O . GLY A 1 88 ? -5.326 -9.004 4.269 1.00 68.94 88 GLY A O 1
ATOM 634 N N . ALA A 1 89 ? -4.480 -10.776 5.338 1.00 58.03 89 ALA A N 1
ATOM 635 C CA . ALA A 1 89 ? -5.156 -10.478 6.610 1.00 58.03 89 ALA A CA 1
ATOM 636 C C . ALA A 1 89 ? -4.871 -9.066 7.179 1.00 58.03 89 ALA A C 1
ATOM 638 O O . ALA A 1 89 ? -5.612 -8.606 8.042 1.00 58.03 89 ALA A O 1
ATOM 639 N N . ARG A 1 90 ? -3.813 -8.374 6.716 1.00 72.56 90 ARG A N 1
ATOM 640 C CA . ARG A 1 90 ? -3.388 -7.060 7.239 1.00 72.56 90 ARG A CA 1
ATOM 641 C C . ARG A 1 90 ? -3.458 -5.888 6.267 1.00 72.56 90 ARG A C 1
ATOM 643 O O . ARG A 1 90 ? -3.433 -4.757 6.740 1.00 72.56 90 ARG A O 1
ATOM 650 N N . PHE A 1 91 ? -3.556 -6.119 4.959 1.00 84.31 91 PHE A N 1
ATOM 651 C CA . PHE A 1 91 ? -3.517 -5.042 3.966 1.00 84.31 91 PHE A CA 1
ATOM 652 C C . PHE A 1 91 ? -4.757 -5.058 3.081 1.00 84.31 91 PHE A C 1
ATOM 654 O O . PHE A 1 91 ? -5.186 -6.107 2.601 1.00 84.31 91 PHE A O 1
ATOM 661 N N . ARG A 1 92 ? -5.305 -3.869 2.830 1.00 88.62 92 ARG A N 1
ATOM 662 C CA . ARG A 1 92 ? -6.382 -3.633 1.868 1.00 88.62 92 ARG A CA 1
ATOM 663 C C . ARG A 1 92 ? -5.905 -2.631 0.827 1.00 88.62 92 ARG A C 1
ATOM 665 O O . ARG A 1 92 ? -5.578 -1.501 1.176 1.00 88.62 92 ARG A O 1
ATOM 672 N N . ILE A 1 93 ? -5.917 -3.013 -0.447 1.00 89.38 93 ILE A N 1
ATOM 673 C CA . ILE A 1 93 ? -5.625 -2.068 -1.529 1.00 89.38 93 ILE A CA 1
ATOM 674 C C . ILE A 1 93 ? -6.801 -1.104 -1.708 1.00 89.38 93 ILE A C 1
ATOM 676 O O . ILE A 1 93 ? -7.955 -1.530 -1.733 1.00 89.38 93 ILE A O 1
ATOM 680 N N . THR A 1 94 ? -6.509 0.191 -1.812 1.00 91.06 94 THR A N 1
ATOM 681 C CA . THR A 1 94 ? -7.504 1.255 -1.998 1.00 91.06 94 THR A CA 1
ATOM 682 C C . THR A 1 94 ? -7.026 2.283 -3.019 1.00 91.06 94 THR A C 1
ATOM 684 O O . THR A 1 94 ? -5.829 2.515 -3.178 1.00 91.06 94 THR A O 1
ATOM 687 N N . ASP A 1 95 ? -7.967 2.928 -3.699 1.00 85.38 95 ASP A N 1
ATOM 688 C CA . ASP A 1 95 ? -7.737 4.091 -4.558 1.00 85.38 95 ASP A CA 1
ATOM 689 C C . ASP A 1 95 ? -7.907 5.423 -3.801 1.00 85.38 95 ASP A C 1
ATOM 691 O O . ASP A 1 95 ? -7.500 6.474 -4.295 1.00 85.38 95 ASP A O 1
ATOM 695 N N . ARG A 1 96 ? -8.496 5.395 -2.596 1.00 80.56 96 ARG A N 1
ATOM 696 C CA . ARG A 1 96 ? -8.827 6.588 -1.799 1.00 80.56 96 ARG A CA 1
ATOM 697 C C . ARG A 1 96 ? -8.459 6.428 -0.333 1.00 80.56 96 ARG A C 1
ATOM 699 O O . ARG A 1 96 ? -8.566 5.333 0.217 1.00 80.56 96 ARG A O 1
ATOM 706 N N . ALA A 1 97 ? -8.117 7.554 0.302 1.00 84.19 97 ALA A N 1
ATOM 707 C CA . ALA A 1 97 ? -7.850 7.660 1.739 1.00 84.19 97 ALA A CA 1
ATOM 708 C C . ALA A 1 97 ? -6.939 6.528 2.252 1.00 84.19 97 ALA A C 1
ATOM 710 O O . ALA A 1 97 ? -7.322 5.767 3.140 1.00 84.19 97 ALA A O 1
ATOM 711 N N . ALA A 1 98 ? -5.771 6.378 1.630 1.00 90.06 98 ALA A N 1
ATOM 712 C CA . ALA A 1 98 ? -4.794 5.379 2.034 1.00 90.06 98 ALA A CA 1
ATOM 713 C C . ALA A 1 98 ? -4.054 5.811 3.302 1.00 90.06 98 ALA A C 1
ATOM 715 O O . ALA A 1 98 ? -3.804 6.997 3.509 1.00 90.06 98 ALA A O 1
ATOM 716 N N . ASP A 1 99 ? -3.689 4.828 4.118 1.00 88.38 99 ASP A N 1
ATOM 717 C CA . ASP A 1 99 ? -2.807 5.010 5.268 1.00 88.38 99 ASP A CA 1
ATOM 718 C C . ASP A 1 99 ? -1.333 5.041 4.819 1.00 88.38 99 ASP A C 1
ATOM 720 O O . ASP A 1 99 ? -0.510 5.684 5.461 1.00 88.38 99 ASP A O 1
ATOM 724 N N . VAL A 1 100 ? -1.002 4.386 3.693 1.00 88.38 100 VAL A N 1
ATOM 725 C CA . VAL A 1 100 ? 0.335 4.383 3.065 1.00 88.38 100 VAL A CA 1
ATOM 726 C C . VAL A 1 100 ? 0.225 4.404 1.542 1.00 88.38 100 VAL A C 1
ATOM 728 O O . VAL A 1 100 ? -0.595 3.690 0.956 1.00 88.38 100 VAL A O 1
ATOM 731 N N . GLY A 1 101 ? 1.099 5.171 0.892 1.00 92.31 101 GLY A N 1
ATOM 732 C CA . GLY A 1 101 ? 1.334 5.116 -0.550 1.00 92.31 101 GLY A CA 1
ATOM 733 C C . GLY A 1 101 ? 2.503 4.191 -0.900 1.00 92.31 101 GLY A C 1
ATOM 734 O O . GLY A 1 101 ? 3.581 4.290 -0.321 1.00 92.31 101 GLY A O 1
ATOM 735 N N . VAL A 1 102 ? 2.322 3.300 -1.870 1.00 92.06 102 VAL A N 1
ATOM 736 C CA . VAL A 1 102 ? 3.370 2.437 -2.426 1.00 92.06 102 VAL A CA 1
ATOM 737 C C . VAL A 1 102 ? 3.597 2.821 -3.883 1.00 92.06 102 VAL A C 1
ATOM 739 O O . VAL A 1 102 ? 2.740 2.596 -4.740 1.00 92.06 102 VAL A O 1
ATOM 742 N N . LEU A 1 103 ? 4.757 3.402 -4.176 1.00 93.75 103 LEU A N 1
ATOM 743 C CA . LEU A 1 103 ? 5.185 3.714 -5.536 1.00 93.75 103 LEU A CA 1
ATOM 744 C C . LEU A 1 103 ? 6.037 2.567 -6.081 1.00 93.75 103 LEU A C 1
ATOM 746 O O . LEU A 1 103 ? 7.102 2.275 -5.548 1.00 93.75 103 LEU A O 1
ATOM 750 N N . VAL A 1 104 ? 5.618 1.963 -7.187 1.00 91.88 104 VAL A N 1
ATOM 751 C CA . VAL A 1 104 ? 6.353 0.885 -7.855 1.00 91.88 104 VAL A CA 1
ATOM 752 C C . VAL A 1 104 ? 7.157 1.443 -9.026 1.00 91.88 104 VAL A C 1
ATOM 754 O O . VAL A 1 104 ? 6.600 2.056 -9.936 1.00 91.88 104 VAL A O 1
ATOM 757 N N . THR A 1 105 ? 8.459 1.174 -9.043 1.00 91.31 105 THR A N 1
ATOM 758 C CA . THR A 1 105 ? 9.356 1.443 -10.174 1.00 91.31 105 THR A CA 1
ATOM 759 C C . THR A 1 105 ? 10.259 0.237 -10.430 1.00 91.31 105 THR A C 1
ATOM 761 O O . THR A 1 105 ? 10.423 -0.588 -9.545 1.00 91.31 105 THR A O 1
ATOM 764 N N . ALA A 1 106 ? 10.808 0.084 -11.636 1.00 85.44 106 ALA A N 1
ATOM 765 C CA . ALA A 1 106 ? 11.592 -1.104 -12.000 1.00 85.44 106 ALA A CA 1
ATOM 766 C C . ALA A 1 106 ? 13.117 -0.907 -11.917 1.00 85.44 106 ALA A C 1
ATOM 768 O O . ALA A 1 106 ? 13.857 -1.821 -11.585 1.00 85.44 106 ALA A O 1
ATOM 769 N N . GLU A 1 107 ? 13.602 0.291 -12.237 1.00 75.94 107 GLU A N 1
ATOM 770 C CA . GLU A 1 107 ? 15.041 0.536 -12.430 1.00 75.94 107 GLU A CA 1
ATOM 771 C C . GLU A 1 107 ? 15.469 1.838 -11.762 1.00 75.94 107 GLU A C 1
ATOM 773 O O . GLU A 1 107 ? 16.440 1.896 -11.011 1.00 75.94 107 GLU A O 1
ATOM 778 N N . THR A 1 108 ? 14.727 2.910 -12.025 1.00 84.19 108 THR A N 1
ATOM 779 C CA . THR A 1 108 ? 15.046 4.241 -11.528 1.00 84.19 108 THR A CA 1
ATOM 780 C C . THR A 1 108 ? 13.778 5.024 -11.240 1.00 84.19 108 THR A C 1
ATOM 782 O O . THR A 1 108 ? 12.737 4.807 -11.869 1.00 84.19 108 THR A O 1
ATOM 785 N N . VAL A 1 109 ? 13.871 5.944 -10.289 1.00 87.25 109 VAL A N 1
ATOM 786 C CA . VAL A 1 109 ? 12.813 6.909 -9.998 1.00 87.25 109 VAL A CA 1
ATOM 787 C C . VAL A 1 109 ? 12.863 7.988 -11.074 1.00 87.25 109 VAL A C 1
ATOM 789 O O . VAL A 1 109 ? 13.859 8.702 -11.193 1.00 87.25 109 VAL A O 1
ATOM 792 N N . LYS A 1 110 ? 11.807 8.089 -11.879 1.00 88.38 110 LYS A N 1
ATOM 793 C CA . LYS A 1 110 ? 11.670 9.137 -12.896 1.00 88.38 110 LYS A CA 1
ATOM 794 C C . LYS A 1 110 ? 10.993 10.395 -12.329 1.00 88.38 110 LYS A C 1
ATOM 796 O O . LYS A 1 110 ? 10.413 10.328 -11.243 1.00 88.38 110 LYS A O 1
ATOM 801 N N . PRO A 1 111 ? 11.039 11.545 -13.030 1.00 88.12 111 PRO A N 1
ATOM 802 C CA . PRO A 1 111 ? 10.382 12.769 -12.566 1.00 88.12 111 PRO A CA 1
ATOM 803 C C . PRO A 1 111 ? 8.884 12.590 -12.291 1.00 88.12 111 PRO A C 1
ATOM 805 O O . PRO A 1 111 ? 8.371 13.124 -11.312 1.00 88.12 111 PRO A O 1
ATOM 808 N N . GLU A 1 112 ? 8.193 11.787 -13.099 1.00 88.25 112 GLU A N 1
ATOM 809 C CA . GLU A 1 112 ? 6.769 11.496 -12.917 1.00 88.25 112 GLU A CA 1
ATOM 810 C C . GLU A 1 112 ? 6.522 10.641 -11.670 1.00 88.25 112 GLU A C 1
ATOM 812 O O . GLU A 1 112 ? 5.535 10.834 -10.967 1.00 88.25 112 GLU A O 1
ATOM 817 N N . ASP A 1 113 ? 7.445 9.724 -11.367 1.00 92.06 113 ASP A N 1
ATOM 818 C CA . ASP A 1 113 ? 7.395 8.918 -10.150 1.00 92.06 113 ASP A CA 1
ATOM 819 C C . ASP A 1 113 ? 7.552 9.835 -8.919 1.00 92.06 113 ASP A C 1
ATOM 821 O O . ASP A 1 113 ? 6.796 9.733 -7.955 1.00 92.06 113 ASP A O 1
ATOM 825 N N . ARG A 1 114 ? 8.475 10.804 -8.980 1.00 92.56 114 ARG A N 1
ATOM 826 C CA . ARG A 1 114 ? 8.676 11.794 -7.914 1.00 92.56 114 ARG A CA 1
ATOM 827 C C . ARG A 1 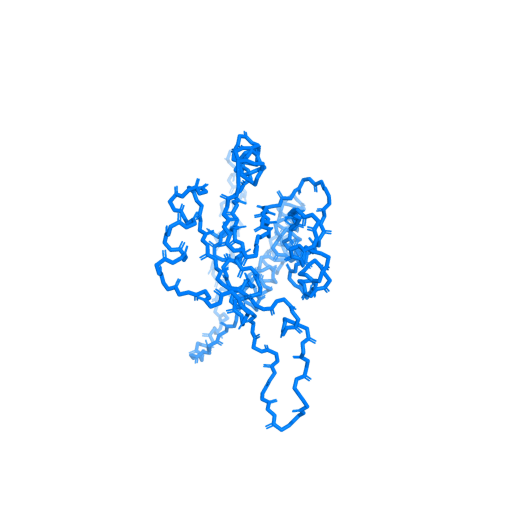114 ? 7.450 12.684 -7.698 1.00 92.56 114 ARG A C 1
ATOM 829 O O . ARG A 1 114 ? 7.089 12.911 -6.550 1.00 92.56 114 ARG A O 1
ATOM 836 N N . ALA A 1 115 ? 6.783 13.123 -8.764 1.00 93.25 115 ALA A N 1
ATOM 837 C CA . ALA A 1 115 ? 5.559 13.918 -8.645 1.00 93.25 115 ALA A CA 1
ATOM 838 C C . ALA A 1 115 ? 4.458 13.180 -7.857 1.00 93.25 115 ALA A C 1
ATOM 840 O O . ALA A 1 115 ? 3.739 13.798 -7.076 1.00 93.25 115 ALA A O 1
ATOM 841 N N . VAL A 1 116 ? 4.360 11.853 -8.006 1.00 93.38 116 VAL A N 1
ATOM 842 C CA . VAL A 1 116 ? 3.441 11.022 -7.207 1.00 93.38 116 VAL A CA 1
ATOM 843 C C . VAL A 1 116 ? 3.857 10.981 -5.734 1.00 93.38 116 VAL A C 1
ATOM 845 O O . VAL A 1 116 ? 3.000 11.095 -4.859 1.00 93.38 116 VAL A O 1
ATOM 848 N N . VAL A 1 117 ? 5.156 10.830 -5.448 1.00 92.38 117 VAL A N 1
ATOM 849 C CA . VAL A 1 117 ? 5.673 10.837 -4.066 1.00 92.38 117 VAL A CA 1
ATOM 850 C C . VAL A 1 117 ? 5.399 12.176 -3.389 1.00 92.38 117 VAL A C 1
ATOM 852 O O . VAL A 1 117 ? 4.923 12.197 -2.256 1.00 92.38 117 VAL A O 1
ATOM 855 N N . ASP A 1 118 ? 5.679 13.277 -4.083 1.00 94.19 118 ASP A N 1
ATOM 856 C CA . ASP A 1 118 ? 5.486 14.627 -3.560 1.00 94.19 118 ASP A CA 1
ATOM 857 C C . ASP A 1 118 ? 3.991 14.893 -3.303 1.00 94.19 118 ASP A C 1
ATOM 859 O O . ASP A 1 118 ? 3.637 15.319 -2.209 1.00 94.19 118 ASP A O 1
ATOM 863 N N . ALA A 1 119 ? 3.098 14.489 -4.216 1.00 93.62 119 ALA A N 1
ATOM 864 C CA . ALA A 1 119 ? 1.651 14.609 -4.018 1.00 93.62 119 ALA A CA 1
ATOM 865 C C . ALA A 1 119 ? 1.131 13.842 -2.785 1.00 93.62 119 ALA A C 1
ATOM 867 O O . ALA A 1 119 ? 0.267 14.337 -2.061 1.00 93.62 119 ALA A O 1
ATOM 868 N N . TRP A 1 120 ? 1.641 12.635 -2.520 1.00 93.44 120 TRP A N 1
ATOM 869 C CA . TRP A 1 120 ? 1.281 11.894 -1.306 1.00 93.44 120 TRP A CA 1
ATOM 870 C C . TRP A 1 120 ? 1.869 12.516 -0.043 1.00 93.44 120 TRP A C 1
ATOM 872 O O . TRP A 1 120 ? 1.170 12.591 0.967 1.00 93.44 120 TRP A O 1
ATOM 882 N N . ARG A 1 121 ? 3.108 13.014 -0.105 1.00 90.19 121 ARG A N 1
ATOM 883 C CA . ARG A 1 121 ? 3.738 13.712 1.020 1.00 90.19 121 ARG A CA 1
ATOM 884 C C . ARG A 1 121 ? 2.966 14.980 1.387 1.00 90.19 121 ARG A C 1
ATOM 886 O O . ARG A 1 121 ? 2.698 15.188 2.567 1.00 90.19 121 ARG A O 1
ATOM 893 N N . ASP A 1 122 ? 2.554 15.768 0.397 1.00 93.81 122 ASP A N 1
ATOM 894 C CA . ASP A 1 122 ? 1.743 16.977 0.588 1.00 93.81 122 ASP A CA 1
ATOM 895 C C . ASP A 1 122 ? 0.367 16.653 1.192 1.00 93.81 122 ASP A C 1
ATOM 897 O O . ASP A 1 122 ? -0.178 17.427 1.977 1.00 93.81 122 ASP A O 1
ATOM 901 N N . ALA A 1 123 ? -0.172 15.469 0.889 1.00 91.06 123 ALA A N 1
ATOM 902 C CA . ALA A 1 123 ? -1.391 14.940 1.495 1.00 91.06 123 ALA A CA 1
ATOM 903 C C . ALA A 1 123 ? -1.179 14.311 2.891 1.00 91.06 123 ALA A C 1
ATOM 905 O O . ALA A 1 123 ? -2.131 13.786 3.472 1.00 91.06 123 ALA A O 1
ATOM 906 N N . GLY A 1 124 ? 0.045 14.328 3.432 1.00 89.56 124 GLY A N 1
ATOM 907 C CA . GLY A 1 124 ? 0.385 13.720 4.722 1.00 89.56 124 GLY A CA 1
ATOM 908 C C . GLY A 1 124 ? 0.389 12.188 4.714 1.00 89.56 124 GLY A C 1
ATOM 909 O O . GLY A 1 124 ? 0.371 11.572 5.778 1.00 89.56 124 GLY A O 1
ATOM 910 N N . VAL A 1 125 ? 0.400 11.565 3.534 1.00 89.38 125 VAL A N 1
ATOM 911 C CA . VAL A 1 125 ? 0.429 10.110 3.377 1.00 89.38 125 VAL A CA 1
ATOM 912 C C . VAL A 1 125 ? 1.888 9.655 3.285 1.00 89.38 125 VAL A C 1
ATOM 914 O O . VAL A 1 125 ? 2.598 10.065 2.361 1.00 89.38 125 VAL A O 1
ATOM 917 N N . PRO A 1 126 ? 2.373 8.803 4.203 1.00 89.19 126 PRO A N 1
ATOM 918 C CA . PRO A 1 126 ? 3.731 8.289 4.129 1.00 89.19 126 PRO A CA 1
ATOM 919 C C . PRO A 1 126 ? 3.904 7.363 2.916 1.00 89.19 126 PRO A C 1
ATOM 921 O O . PRO A 1 126 ? 2.987 6.633 2.531 1.00 89.19 126 PRO A O 1
ATOM 924 N N . VAL A 1 127 ? 5.094 7.393 2.306 1.00 89.19 127 VAL A N 1
ATOM 925 C CA . VAL A 1 127 ? 5.361 6.725 1.02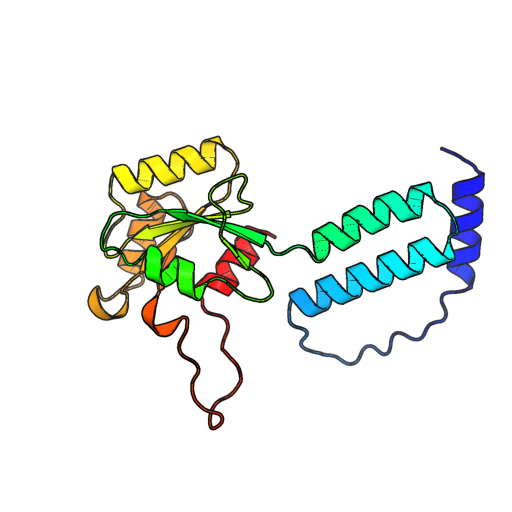3 1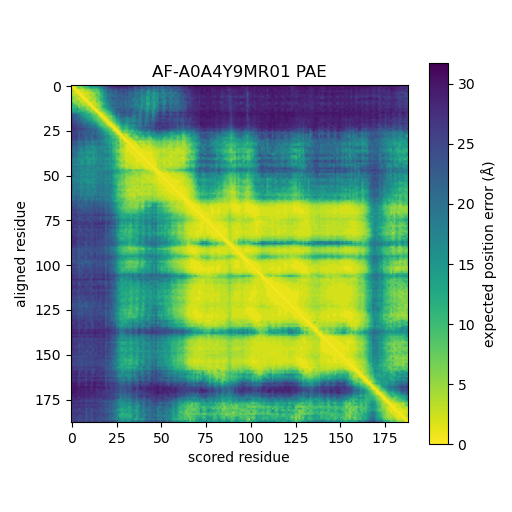.00 89.19 127 VAL A CA 1
ATOM 926 C C . VAL A 1 127 ? 6.491 5.708 1.139 1.00 89.19 127 VAL A C 1
ATOM 928 O O . VAL A 1 127 ? 7.562 6.020 1.654 1.00 89.19 127 VAL A O 1
ATOM 931 N N . LEU A 1 128 ? 6.271 4.513 0.590 1.00 90.56 128 LEU A N 1
ATOM 932 C CA . LEU A 1 128 ? 7.286 3.497 0.320 1.00 90.56 128 LEU A CA 1
ATOM 933 C C . LEU A 1 128 ? 7.514 3.393 -1.188 1.00 90.56 128 LEU A C 1
ATOM 935 O O . LEU A 1 128 ? 6.567 3.229 -1.956 1.00 90.56 128 LEU A O 1
ATOM 939 N N . VAL A 1 129 ? 8.769 3.410 -1.621 1.00 89.94 129 VAL A N 1
ATOM 940 C CA . VAL A 1 129 ? 9.127 3.106 -3.007 1.00 89.94 129 VAL A CA 1
ATOM 941 C C . VAL A 1 129 ? 9.572 1.652 -3.109 1.00 89.94 129 VAL A C 1
ATOM 943 O O . VAL A 1 129 ? 10.408 1.180 -2.343 1.00 89.94 129 VAL A O 1
ATOM 946 N N . VAL A 1 130 ? 9.037 0.935 -4.085 1.00 90.31 130 VAL A N 1
ATOM 947 C CA . VAL A 1 130 ? 9.398 -0.446 -4.384 1.00 90.31 130 VAL A CA 1
ATOM 948 C C . VAL A 1 130 ? 10.132 -0.475 -5.719 1.00 90.31 130 VAL A C 1
ATOM 950 O O . VAL A 1 130 ? 9.537 -0.200 -6.760 1.00 90.31 130 VAL A O 1
ATOM 953 N N . LEU A 1 131 ? 11.421 -0.819 -5.676 1.00 88.50 131 LEU A N 1
ATOM 954 C CA . LEU A 1 131 ? 12.229 -1.198 -6.835 1.00 88.50 131 LEU A CA 1
ATOM 955 C C . LEU A 1 131 ? 11.886 -2.639 -7.218 1.00 88.50 131 LEU A C 1
ATOM 957 O O . LEU A 1 131 ? 12.522 -3.596 -6.781 1.00 88.50 131 LEU A O 1
ATOM 961 N N . ASN A 1 132 ? 10.815 -2.787 -7.984 1.00 85.62 132 ASN A N 1
ATOM 962 C CA . ASN A 1 132 ? 10.350 -4.062 -8.488 1.00 85.62 132 ASN A CA 1
ATOM 963 C C . ASN A 1 132 ? 11.262 -4.602 -9.601 1.00 85.62 132 ASN A C 1
ATOM 965 O O . ASN A 1 132 ? 11.946 -3.842 -10.274 1.00 85.62 132 ASN A O 1
ATOM 969 N N . LYS A 1 133 ? 11.201 -5.909 -9.855 1.00 87.00 133 LYS A N 1
ATOM 970 C CA . LYS A 1 133 ? 12.062 -6.625 -10.811 1.00 87.00 133 LYS A CA 1
ATOM 971 C C . LYS A 1 133 ? 13.539 -6.614 -10.414 1.00 87.00 133 LYS A C 1
ATOM 973 O O . LYS A 1 133 ? 14.418 -6.530 -11.271 1.00 87.00 133 LYS A O 1
ATOM 978 N N . ALA A 1 134 ? 13.817 -6.690 -9.114 1.00 82.88 134 ALA A N 1
ATOM 979 C CA . ALA A 1 134 ? 15.180 -6.742 -8.591 1.00 82.88 134 ALA A CA 1
ATOM 980 C C . ALA A 1 134 ? 16.014 -7.904 -9.173 1.00 82.88 134 ALA A C 1
ATOM 982 O O . ALA A 1 134 ? 17.234 -7.791 -9.254 1.00 82.88 134 ALA A O 1
ATOM 983 N N . ASP A 1 135 ? 15.352 -8.976 -9.613 1.00 80.19 135 ASP A N 1
ATOM 984 C CA . ASP A 1 135 ? 15.914 -10.135 -10.310 1.00 80.19 135 ASP A CA 1
ATOM 985 C C . ASP A 1 135 ? 16.480 -9.801 -11.698 1.00 80.19 135 ASP A C 1
ATOM 987 O O . ASP A 1 135 ? 17.508 -10.347 -12.087 1.00 80.19 135 ASP A O 1
ATOM 991 N N . VAL A 1 136 ? 15.838 -8.886 -12.430 1.00 76.50 136 VAL A N 1
ATOM 992 C CA . VAL A 1 136 ? 16.257 -8.486 -13.784 1.00 76.50 136 VAL A CA 1
ATOM 993 C C . VAL A 1 136 ? 17.113 -7.223 -13.754 1.00 76.50 136 VAL A C 1
ATOM 995 O O . VAL A 1 136 ? 18.098 -7.122 -14.478 1.00 76.50 136 VAL A O 1
ATOM 998 N N . ALA A 1 137 ? 16.740 -6.250 -12.921 1.00 70.94 137 ALA A N 1
ATOM 999 C CA . ALA A 1 137 ? 17.424 -4.964 -12.832 1.00 70.94 137 ALA A CA 1
ATOM 1000 C C . ALA A 1 137 ? 18.727 -5.030 -12.018 1.00 70.94 137 ALA A C 1
ATOM 1002 O O . ALA A 1 137 ? 19.519 -4.095 -12.086 1.00 70.94 137 ALA A O 1
ATOM 1003 N N . GLY A 1 138 ? 18.947 -6.108 -11.252 1.00 62.97 138 GLY A N 1
ATOM 1004 C CA . GLY A 1 138 ? 20.114 -6.247 -10.383 1.00 62.97 138 GLY A CA 1
ATOM 1005 C C . GLY A 1 138 ? 20.125 -5.186 -9.286 1.00 62.97 138 GLY A C 1
ATOM 1006 O O . GLY A 1 138 ? 21.099 -4.449 -9.164 1.00 62.97 138 GLY A O 1
ATOM 1007 N N . ALA A 1 139 ? 19.031 -5.082 -8.520 1.00 70.88 139 ALA A N 1
ATOM 1008 C CA . ALA A 1 139 ? 18.887 -4.048 -7.497 1.00 70.88 139 ALA A CA 1
ATOM 1009 C C . ALA A 1 139 ? 19.920 -4.231 -6.373 1.00 70.88 139 ALA A C 1
ATOM 1011 O O . ALA A 1 139 ? 19.705 -4.983 -5.423 1.00 70.88 139 ALA A O 1
ATOM 1012 N N . ASP A 1 140 ? 21.043 -3.527 -6.497 1.00 79.88 140 ASP A N 1
ATOM 1013 C CA . ASP A 1 140 ? 22.101 -3.471 -5.497 1.00 79.88 140 ASP A CA 1
ATOM 1014 C C . ASP A 1 140 ? 21.885 -2.317 -4.501 1.00 79.88 140 ASP A C 1
ATOM 1016 O O . ASP A 1 140 ? 21.070 -1.403 -4.690 1.00 79.88 140 ASP A O 1
ATOM 1020 N N . ASP A 1 141 ? 22.661 -2.323 -3.419 1.00 82.38 141 ASP A N 1
ATOM 1021 C CA . ASP A 1 141 ? 22.610 -1.285 -2.388 1.00 82.38 141 ASP A CA 1
ATOM 1022 C C . ASP A 1 141 ? 22.828 0.134 -2.938 1.00 82.38 141 ASP A C 1
ATOM 1024 O O . ASP A 1 141 ? 22.333 1.120 -2.382 1.00 82.38 141 ASP A O 1
ATOM 1028 N N . ARG A 1 142 ? 23.601 0.280 -4.020 1.00 86.25 142 ARG A N 1
ATOM 1029 C CA . ARG A 1 142 ? 23.887 1.584 -4.624 1.00 86.25 142 ARG A CA 1
ATOM 1030 C C . ARG A 1 142 ? 22.663 2.106 -5.367 1.00 86.25 142 ARG A C 1
ATOM 1032 O O . ARG A 1 142 ? 22.371 3.300 -5.264 1.00 86.25 142 ARG A O 1
ATOM 1039 N N . GLN A 1 143 ? 21.952 1.249 -6.085 1.00 84.31 143 GLN A N 1
ATOM 1040 C CA . GLN A 1 143 ? 20.718 1.584 -6.781 1.00 84.31 143 GLN A CA 1
ATOM 1041 C C . GLN A 1 143 ? 19.602 1.922 -5.793 1.00 84.31 143 GLN A C 1
ATOM 1043 O O . GLN A 1 143 ? 18.937 2.946 -5.968 1.00 84.31 143 GLN A O 1
ATOM 1048 N N . VAL A 1 144 ? 19.462 1.144 -4.715 1.00 84.25 144 VAL A N 1
ATOM 1049 C CA . VAL A 1 144 ? 18.514 1.426 -3.626 1.00 84.25 144 VAL A CA 1
ATOM 1050 C C . VAL A 1 144 ? 18.801 2.795 -3.006 1.00 84.25 144 VAL A C 1
ATOM 1052 O O . VAL A 1 144 ? 17.907 3.641 -2.955 1.00 84.25 144 VAL A O 1
ATOM 1055 N N . ARG A 1 145 ? 20.056 3.074 -2.620 1.00 87.19 145 ARG A N 1
ATOM 1056 C CA . ARG A 1 145 ? 20.450 4.380 -2.057 1.00 87.19 145 ARG A CA 1
ATOM 1057 C C . ARG A 1 145 ? 20.191 5.535 -3.018 1.00 87.19 145 ARG A C 1
ATOM 1059 O O . ARG A 1 145 ? 19.667 6.564 -2.602 1.00 87.19 145 ARG A O 1
ATOM 1066 N N . ARG A 1 146 ? 20.530 5.375 -4.300 1.00 89.00 146 ARG A N 1
ATOM 1067 C CA . ARG A 1 146 ? 20.295 6.409 -5.317 1.00 89.00 146 ARG A CA 1
ATOM 1068 C C . ARG A 1 146 ? 18.804 6.697 -5.473 1.00 89.00 146 ARG A C 1
ATOM 1070 O O . ARG A 1 146 ? 18.410 7.857 -5.486 1.00 89.00 146 ARG A O 1
ATOM 1077 N N . CYS A 1 147 ? 17.976 5.661 -5.562 1.00 88.25 147 CYS A N 1
ATOM 1078 C CA . CYS A 1 147 ? 16.531 5.833 -5.661 1.00 88.25 147 CYS A CA 1
ATOM 1079 C C . CYS A 1 147 ? 15.956 6.488 -4.400 1.00 88.25 147 CYS A C 1
ATOM 1081 O O . CYS A 1 147 ? 15.090 7.348 -4.520 1.00 88.25 147 CYS A O 1
ATOM 1083 N N . ALA A 1 148 ? 16.479 6.154 -3.216 1.00 87.19 148 ALA A N 1
ATOM 1084 C CA . ALA A 1 148 ? 16.019 6.730 -1.953 1.00 87.19 148 ALA A CA 1
ATOM 1085 C C . ALA A 1 148 ? 16.342 8.222 -1.868 1.00 87.19 148 ALA A C 1
ATOM 1087 O O . ALA A 1 148 ? 15.505 9.014 -1.445 1.00 87.19 148 ALA A O 1
ATOM 1088 N N . GLN A 1 149 ? 17.527 8.617 -2.340 1.00 89.19 149 GLN A N 1
ATOM 1089 C CA . GLN A 1 149 ? 17.920 10.022 -2.451 1.00 89.19 149 GLN A CA 1
ATOM 1090 C C . GLN A 1 149 ? 17.024 10.787 -3.430 1.00 89.19 149 GLN A C 1
ATOM 1092 O O . GLN A 1 149 ? 16.571 11.881 -3.110 1.00 89.19 149 GLN A O 1
ATOM 1097 N N . VAL A 1 150 ? 16.741 10.215 -4.606 1.00 89.31 150 VAL A N 1
ATOM 1098 C CA . VAL A 1 150 ? 15.926 10.880 -5.638 1.00 89.31 150 VAL A CA 1
ATOM 1099 C C . VAL A 1 150 ? 14.455 10.992 -5.227 1.00 89.31 150 VAL A C 1
ATOM 1101 O O . VAL A 1 150 ? 13.841 12.030 -5.462 1.00 89.31 150 VAL A O 1
ATOM 1104 N N . ALA A 1 151 ? 13.891 9.952 -4.611 1.00 86.88 151 ALA A N 1
ATOM 1105 C CA . ALA A 1 151 ? 12.506 9.953 -4.140 1.00 86.88 151 ALA A CA 1
ATOM 1106 C C . ALA A 1 151 ? 12.316 10.681 -2.799 1.00 86.88 151 ALA A C 1
ATOM 1108 O O . ALA A 1 151 ? 11.190 11.026 -2.443 1.00 86.88 151 ALA A O 1
ATOM 1109 N N . ALA A 1 152 ? 13.395 10.883 -2.032 1.00 89.69 152 ALA A N 1
ATOM 1110 C CA . ALA A 1 152 ? 13.335 11.307 -0.633 1.00 89.69 152 ALA A CA 1
ATOM 1111 C C . ALA A 1 152 ? 12.343 10.451 0.189 1.00 89.69 152 ALA A C 1
ATOM 1113 O O . ALA A 1 152 ? 11.533 10.961 0.967 1.00 89.69 152 ALA A O 1
ATOM 1114 N N . ALA A 1 153 ? 12.377 9.136 -0.035 1.00 84.88 153 ALA A N 1
ATOM 1115 C CA . ALA A 1 153 ? 11.492 8.152 0.581 1.00 84.88 153 ALA A CA 1
ATOM 1116 C C . ALA A 1 153 ? 12.233 6.814 0.778 1.00 84.88 153 ALA A C 1
ATOM 1118 O O . ALA A 1 153 ? 13.183 6.535 0.037 1.00 84.88 153 ALA A O 1
ATOM 1119 N N . PRO A 1 154 ? 11.825 5.974 1.749 1.00 84.50 154 PRO A N 1
ATOM 1120 C CA . PRO A 1 154 ? 12.341 4.616 1.886 1.00 84.50 154 PRO A CA 1
ATOM 1121 C C . PRO A 1 154 ? 12.171 3.820 0.589 1.00 84.50 154 PRO A C 1
ATOM 1123 O O . PRO A 1 154 ? 11.120 3.887 -0.049 1.00 84.50 154 PRO A O 1
ATOM 1126 N N . VAL A 1 155 ? 13.194 3.047 0.217 1.00 84.94 155 VAL A N 1
ATOM 1127 C CA . VAL A 1 155 ? 13.180 2.197 -0.980 1.00 84.94 155 VAL A CA 1
ATOM 1128 C C . VAL A 1 155 ? 13.438 0.750 -0.597 1.00 84.94 155 VAL A C 1
ATOM 1130 O O . VAL A 1 155 ? 14.372 0.473 0.154 1.00 84.94 155 VAL A O 1
ATOM 1133 N N . LEU A 1 156 ? 12.662 -0.168 -1.172 1.00 84.75 156 LEU A N 1
ATOM 1134 C CA . LEU A 1 156 ? 12.910 -1.600 -1.081 1.00 84.75 156 LEU A CA 1
ATOM 1135 C C . LEU A 1 156 ? 13.028 -2.262 -2.450 1.00 84.75 156 LEU A C 1
ATOM 1137 O O . LEU A 1 156 ? 12.158 -2.044 -3.294 1.00 84.75 156 LEU A O 1
ATOM 1141 N N . PRO A 1 157 ? 14.029 -3.129 -2.662 1.00 82.69 157 PRO A N 1
ATOM 1142 C CA . PRO A 1 157 ? 14.011 -4.044 -3.788 1.00 82.69 157 PRO A CA 1
ATOM 1143 C C . PRO A 1 157 ? 12.922 -5.106 -3.585 1.00 82.69 157 PRO A C 1
ATOM 1145 O O . PRO A 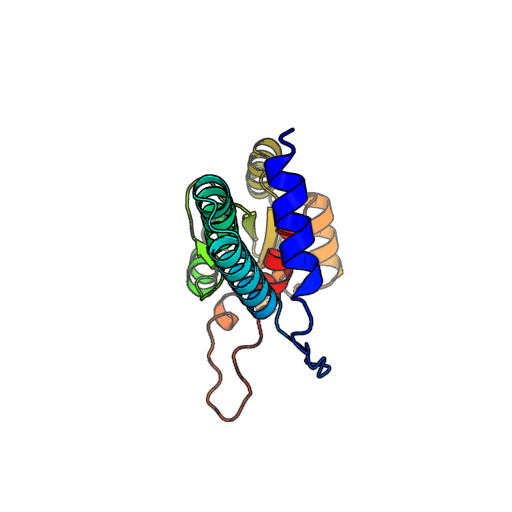1 157 ? 12.713 -5.602 -2.475 1.00 82.69 157 PRO A O 1
ATOM 1148 N N . ALA A 1 158 ? 12.231 -5.467 -4.660 1.00 79.62 158 ALA A N 1
ATOM 1149 C CA . ALA A 1 158 ? 11.248 -6.539 -4.657 1.00 79.62 158 ALA A CA 1
ATOM 1150 C C . ALA A 1 158 ? 11.218 -7.280 -5.996 1.00 79.62 158 ALA A C 1
ATOM 1152 O O . ALA A 1 158 ? 11.570 -6.747 -7.049 1.00 79.62 158 ALA A O 1
ATOM 1153 N N . VAL A 1 159 ? 10.713 -8.507 -5.948 1.00 80.12 159 VAL A N 1
ATOM 1154 C CA . VAL A 1 159 ? 10.292 -9.267 -7.124 1.00 80.12 159 VAL A CA 1
ATOM 1155 C C . VAL A 1 159 ? 8.819 -9.579 -6.914 1.00 80.12 159 VAL A C 1
ATOM 1157 O O . VAL A 1 159 ? 8.474 -10.524 -6.213 1.00 80.12 159 VAL A O 1
ATOM 1160 N N . ALA A 1 160 ? 7.933 -8.746 -7.462 1.00 72.00 160 ALA A N 1
ATOM 1161 C CA . ALA A 1 160 ? 6.496 -8.841 -7.200 1.00 72.00 160 ALA A CA 1
ATOM 1162 C C . ALA A 1 160 ? 5.907 -10.205 -7.591 1.00 72.00 160 ALA A C 1
ATOM 1164 O O . ALA A 1 160 ? 4.966 -10.662 -6.955 1.00 72.00 160 ALA A O 1
ATOM 1165 N N . LEU A 1 161 ? 6.487 -10.879 -8.591 1.00 68.62 161 LEU A N 1
ATOM 1166 C CA . LEU A 1 161 ? 6.086 -12.233 -8.986 1.00 68.62 161 LEU A CA 1
ATOM 1167 C C . LEU A 1 161 ? 6.356 -13.285 -7.905 1.00 68.62 161 LEU A C 1
ATOM 1169 O O . LEU A 1 161 ? 5.681 -14.303 -7.893 1.00 68.62 161 LEU A O 1
ATOM 1173 N N . LEU A 1 162 ? 7.299 -13.040 -6.992 1.00 60.69 162 LEU A N 1
ATOM 1174 C CA . LEU A 1 162 ? 7.594 -13.932 -5.868 1.00 60.69 162 LEU A CA 1
ATOM 1175 C C . LEU A 1 162 ? 6.780 -13.594 -4.611 1.00 60.69 162 LEU A C 1
ATOM 1177 O O . LEU A 1 162 ? 6.820 -14.347 -3.645 1.00 60.69 162 LEU A O 1
ATOM 1181 N N . ALA A 1 163 ? 6.044 -12.478 -4.598 1.00 65.19 163 ALA A N 1
ATOM 1182 C CA . ALA A 1 163 ? 5.289 -12.046 -3.421 1.00 65.19 163 ALA A CA 1
ATOM 1183 C C . ALA A 1 163 ? 4.025 -12.893 -3.162 1.00 65.19 163 ALA A C 1
ATOM 1185 O O . ALA A 1 163 ? 3.516 -12.900 -2.039 1.00 65.19 163 ALA A O 1
ATOM 1186 N N . ASP A 1 164 ? 3.543 -13.618 -4.174 1.00 59.75 164 ASP A N 1
ATOM 1187 C CA . ASP A 1 164 ? 2.357 -14.486 -4.103 1.00 59.75 164 ASP A CA 1
ATOM 1188 C C . ASP A 1 164 ? 2.681 -15.979 -4.305 1.00 59.75 164 ASP A C 1
ATOM 1190 O O . ASP A 1 164 ? 1.794 -16.816 -4.425 1.00 59.75 164 ASP A O 1
ATOM 1194 N N . VAL A 1 165 ? 3.966 -16.346 -4.349 1.00 47.59 165 VAL A N 1
ATOM 1195 C CA . VAL A 1 165 ? 4.354 -17.754 -4.490 1.00 47.59 165 VAL A CA 1
ATOM 1196 C C . VAL A 1 165 ? 4.190 -18.452 -3.142 1.00 47.59 165 VAL A C 1
ATOM 1198 O O . VAL A 1 165 ? 4.945 -18.199 -2.202 1.00 47.59 165 VAL A O 1
ATOM 1201 N N . THR A 1 166 ? 3.217 -19.357 -3.052 1.00 47.22 166 THR A N 1
ATOM 1202 C CA . THR A 1 166 ? 3.161 -20.373 -1.998 1.00 47.22 166 THR A CA 1
ATOM 1203 C C . THR A 1 166 ? 4.136 -21.489 -2.357 1.00 47.22 166 THR A C 1
ATOM 1205 O O . THR A 1 166 ? 3.946 -22.183 -3.354 1.00 47.22 166 THR A O 1
ATOM 1208 N N . LEU A 1 167 ? 5.207 -21.642 -1.579 1.00 37.44 167 LEU A N 1
ATOM 1209 C CA . LEU A 1 167 ? 6.043 -22.838 -1.647 1.00 37.44 167 LEU A CA 1
ATOM 1210 C C . LEU A 1 167 ? 5.273 -23.972 -0.956 1.00 37.44 167 LEU A C 1
ATOM 1212 O O . LEU A 1 167 ? 4.790 -23.765 0.155 1.00 37.44 167 LEU A O 1
ATOM 1216 N N . ASP A 1 168 ? 5.133 -25.122 -1.619 1.00 39.88 168 ASP A N 1
ATOM 1217 C CA . ASP A 1 168 ? 4.461 -26.307 -1.065 1.00 39.88 168 ASP A CA 1
ATOM 1218 C C . ASP A 1 168 ? 5.054 -26.724 0.300 1.00 39.88 168 ASP A C 1
ATOM 1220 O O . ASP A 1 168 ? 6.225 -26.454 0.588 1.00 39.88 168 ASP A O 1
ATOM 1224 N N . ASP A 1 169 ? 4.245 -27.427 1.107 1.00 45.75 169 ASP A N 1
ATOM 1225 C CA . ASP A 1 169 ? 4.392 -27.765 2.544 1.00 45.75 169 ASP A CA 1
ATOM 1226 C C . ASP A 1 169 ? 5.694 -28.484 2.992 1.00 45.75 169 ASP A C 1
ATOM 1228 O O . ASP A 1 169 ? 5.822 -28.914 4.139 1.00 45.75 169 ASP A O 1
ATOM 1232 N N . ALA A 1 170 ? 6.705 -28.595 2.131 1.00 51.16 170 ALA A N 1
ATOM 1233 C CA . ALA A 1 170 ? 8.076 -28.923 2.521 1.00 51.16 170 ALA A CA 1
ATOM 1234 C C . ALA A 1 170 ? 8.876 -27.696 3.024 1.00 51.16 170 ALA A C 1
ATOM 1236 O O . ALA A 1 170 ? 10.002 -27.861 3.501 1.00 51.16 170 ALA A O 1
ATOM 1237 N N . LEU A 1 171 ? 8.321 -26.477 2.947 1.00 47.56 171 LEU A N 1
ATOM 1238 C CA . LEU A 1 171 ? 8.900 -25.254 3.519 1.00 47.56 171 LEU A CA 1
ATOM 1239 C C . LEU A 1 171 ? 7.887 -24.465 4.381 1.00 47.56 171 LEU A C 1
ATOM 1241 O O . LEU A 1 171 ? 6.689 -24.512 4.127 1.00 47.56 171 LEU A O 1
ATOM 1245 N N . PRO A 1 172 ? 8.362 -23.750 5.425 1.00 42.09 172 PRO A N 1
ATOM 1246 C CA . PRO A 1 172 ? 7.532 -23.063 6.425 1.00 42.09 172 PRO A CA 1
ATOM 1247 C C . PRO A 1 172 ? 6.593 -21.986 5.834 1.00 42.09 172 PRO A C 1
ATOM 1249 O O . PRO A 1 172 ? 6.817 -21.532 4.712 1.00 42.09 172 PRO A O 1
ATOM 1252 N N . PRO A 1 173 ? 5.569 -21.533 6.599 1.00 44.34 173 PRO A N 1
ATOM 1253 C CA . PRO A 1 173 ? 4.532 -20.602 6.137 1.00 44.34 173 PRO A CA 1
ATOM 1254 C C . PRO A 1 173 ? 5.092 -19.339 5.474 1.00 44.34 173 PRO A C 1
ATOM 1256 O O . PRO A 1 173 ? 6.177 -18.881 5.834 1.00 44.34 173 PRO A O 1
ATOM 1259 N N . ARG A 1 174 ? 4.297 -18.760 4.554 1.00 47.97 174 ARG A N 1
ATOM 1260 C CA . ARG A 1 174 ? 4.563 -17.525 3.786 1.00 47.97 174 ARG A CA 1
ATOM 1261 C C . ARG A 1 174 ? 5.457 -16.558 4.570 1.00 47.97 174 ARG A C 1
ATOM 1263 O O . ARG A 1 174 ? 5.003 -15.903 5.510 1.00 47.97 174 ARG A O 1
ATOM 1270 N N . ILE A 1 175 ? 6.727 -16.466 4.173 1.00 49.56 175 ILE A N 1
ATOM 1271 C CA . ILE A 1 175 ? 7.653 -15.477 4.723 1.00 49.56 175 ILE A CA 1
ATOM 1272 C C . ILE A 1 175 ? 7.088 -14.103 4.336 1.00 49.56 175 ILE A C 1
ATOM 1274 O O . ILE A 1 175 ? 6.895 -13.864 3.142 1.00 49.56 175 ILE A O 1
ATOM 1278 N N . PRO A 1 176 ? 6.792 -13.206 5.298 1.00 55.09 176 PRO A N 1
ATOM 1279 C CA . PRO A 1 176 ? 6.305 -11.870 4.982 1.00 55.09 176 PRO A CA 1
ATOM 1280 C C . PRO A 1 176 ? 7.292 -11.205 4.034 1.00 55.09 176 PRO A C 1
ATOM 1282 O O . PRO A 1 176 ? 8.493 -11.155 4.336 1.00 55.09 176 PRO A O 1
ATOM 1285 N N . SER A 1 177 ? 6.798 -10.710 2.900 1.00 61.66 177 SER A N 1
ATOM 1286 C CA . SER A 1 177 ? 7.670 -10.083 1.917 1.00 61.66 177 SER A CA 1
ATOM 1287 C C . SER A 1 177 ? 8.382 -8.883 2.566 1.00 61.66 177 SER A C 1
ATOM 1289 O O . SER A 1 177 ? 7.840 -8.260 3.489 1.00 61.66 177 SER A O 1
ATOM 1291 N N . PRO A 1 178 ? 9.596 -8.511 2.121 1.00 60.84 178 PRO A N 1
ATOM 1292 C CA . PRO A 1 178 ? 10.259 -7.297 2.602 1.00 60.84 178 PRO A CA 1
ATOM 1293 C C . PRO A 1 178 ? 9.348 -6.061 2.518 1.00 60.84 178 PRO A C 1
ATOM 1295 O O . PRO A 1 178 ? 9.407 -5.189 3.385 1.00 60.84 178 PRO A O 1
ATOM 1298 N N . VAL A 1 179 ? 8.455 -6.037 1.521 1.00 57.00 179 VAL A N 1
ATOM 1299 C CA . VAL A 1 179 ? 7.433 -5.003 1.329 1.00 57.00 179 VAL A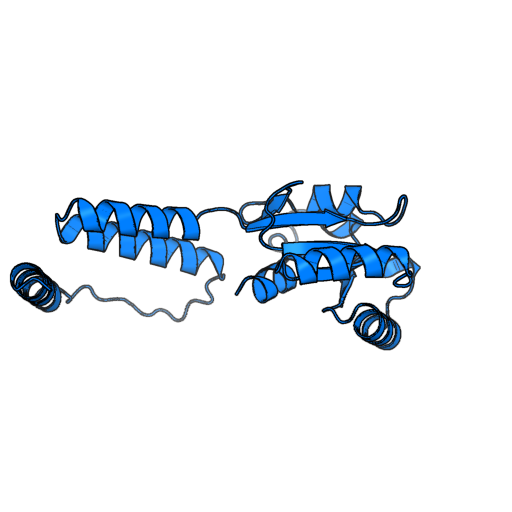 CA 1
ATOM 1300 C C . VAL A 1 179 ? 6.433 -4.989 2.490 1.00 57.00 179 VAL A C 1
ATOM 1302 O O . VAL A 1 179 ? 6.225 -3.930 3.074 1.00 57.00 179 VAL A O 1
ATOM 1305 N N . ASP A 1 180 ? 5.897 -6.139 2.907 1.00 59.31 180 ASP A N 1
ATOM 1306 C CA . ASP A 1 180 ? 4.960 -6.241 4.041 1.00 59.31 180 ASP A CA 1
ATOM 1307 C C . ASP A 1 180 ? 5.574 -5.709 5.345 1.00 59.31 180 ASP A C 1
ATOM 1309 O O . ASP A 1 180 ? 4.932 -4.990 6.119 1.00 59.31 180 ASP A O 1
ATOM 1313 N N . GLN A 1 181 ? 6.847 -6.036 5.588 1.00 62.31 181 GLN A N 1
ATOM 1314 C CA . GLN A 1 181 ? 7.564 -5.592 6.784 1.00 62.31 181 GLN A CA 1
ATOM 1315 C C . GLN A 1 181 ? 7.820 -4.082 6.779 1.00 62.31 181 GLN A C 1
ATOM 1317 O O . GLN A 1 181 ? 7.680 -3.440 7.821 1.00 62.31 181 GLN A O 1
ATOM 1322 N N . ALA A 1 182 ? 8.182 -3.494 5.636 1.00 63.00 182 ALA A N 1
ATOM 1323 C CA . ALA A 1 182 ? 8.406 -2.052 5.565 1.00 63.00 182 ALA A CA 1
ATOM 1324 C C . ALA A 1 182 ? 7.112 -1.248 5.569 1.00 63.00 182 ALA A C 1
ATOM 1326 O O . ALA A 1 182 ? 7.074 -0.227 6.244 1.00 63.00 182 ALA A O 1
ATOM 1327 N N . VAL A 1 183 ? 6.050 -1.713 4.900 1.00 59.16 183 VAL A N 1
ATOM 1328 C CA . VAL A 1 183 ? 4.730 -1.075 5.017 1.00 59.16 183 VAL A CA 1
ATOM 1329 C C . VAL A 1 183 ? 4.299 -1.072 6.484 1.00 59.16 183 VAL A C 1
ATOM 1331 O O . VAL A 1 183 ? 3.894 -0.033 6.985 1.00 59.16 183 VAL A O 1
ATOM 1334 N N . THR A 1 184 ? 4.497 -2.174 7.218 1.00 59.97 184 THR A N 1
ATOM 1335 C CA . THR A 1 184 ? 4.195 -2.226 8.661 1.00 59.97 184 THR A CA 1
ATOM 1336 C C . THR A 1 184 ? 5.011 -1.204 9.463 1.00 59.97 184 THR A C 1
ATOM 1338 O O . THR A 1 184 ? 4.447 -0.511 10.300 1.00 59.97 184 THR A O 1
ATOM 1341 N N . ARG A 1 185 ? 6.317 -1.060 9.194 1.00 60.12 185 ARG A N 1
ATOM 1342 C CA . ARG A 1 185 ? 7.172 -0.073 9.885 1.00 60.12 185 ARG A CA 1
ATOM 1343 C C . ARG A 1 185 ? 6.861 1.380 9.536 1.00 60.12 185 ARG A C 1
ATOM 1345 O O . ARG A 1 185 ? 7.214 2.250 10.310 1.00 60.12 185 ARG A O 1
ATOM 1352 N N . ILE A 1 186 ? 6.283 1.645 8.367 1.00 49.50 186 ILE A N 1
ATOM 1353 C CA . ILE A 1 186 ? 5.945 3.006 7.926 1.00 49.50 186 ILE A CA 1
ATOM 1354 C C . ILE A 1 186 ? 4.626 3.489 8.553 1.00 49.50 186 ILE A C 1
ATOM 1356 O O . ILE A 1 186 ? 4.418 4.691 8.686 1.00 49.50 186 ILE A O 1
ATOM 1360 N N . VAL A 1 187 ? 3.745 2.564 8.944 1.00 51.56 187 VAL A N 1
ATOM 1361 C CA . VAL A 1 187 ? 2.448 2.858 9.587 1.00 51.56 187 VAL A CA 1
ATOM 1362 C C . VAL A 1 187 ? 2.573 3.070 11.103 1.00 51.56 187 VAL A C 1
ATOM 1364 O O . VAL A 1 187 ? 1.674 3.659 11.700 1.00 51.56 187 VAL A O 1
ATOM 1367 N N . GLN A 1 188 ? 3.638 2.555 11.727 1.00 45.16 188 GLN A N 1
ATOM 1368 C CA . GLN A 1 188 ? 3.881 2.580 13.179 1.00 45.16 188 GLN A CA 1
ATOM 1369 C C . GLN A 1 188 ? 4.816 3.720 13.578 1.00 45.16 188 GLN A C 1
ATOM 1371 O O . GLN A 1 188 ? 4.570 4.303 14.657 1.00 45.16 188 GLN A O 1
#

Foldseek 3Di:
DDPVVVVLVVVVVVVPPPDPPPDPDPDDPLVVLQVVLVVLCVVQVSSVDPVSNVVSPVVSCVSQDAAEEEFEEDPPLCSVLLQVLPDDSRYDYDPDDGLAYEYGGAAAQDPVSLVVLVVCVVVVHAYEYENEPCVPNVDDPVSQVRRCVVNVHHYDYYHSNCSNDDDPPVDDPRDHGPVNVVVVVRSD

Nearest PDB structures (foldseek):
  5kh0-assembly2_D  TM=7.974E-01  e=5.919E-04  Thermosipho melanesiensis BI429
  3gee-assembly1_A-2  TM=4.963E-01  e=8.534E-06  Chlorobaculum tepidum
  5kh0-assembly1_A  TM=7.318E-01  e=1.163E-03  Thermosipho melanesiensis BI429
  5o74-assembly6_L  TM=5.813E-01  e=4.094E-04  Homo sapiens
  5fph-assembly7_F  TM=6.060E-01  e=5.919E-04  Mus musculus

Solvent-accessible surface area (backbone atoms only — not comparable to full-atom values): 10827 Å² total; per-residue (Å²): 138,60,70,72,58,56,55,54,53,54,63,56,63,78,66,67,80,72,81,79,78,82,68,94,68,90,72,55,76,67,58,52,36,50,51,50,27,49,52,45,48,50,51,30,59,74,67,70,41,68,70,54,33,51,54,42,45,55,52,28,50,59,54,67,48,51,49,31,32,24,76,42,53,58,91,90,30,47,40,68,48,38,61,64,35,57,56,55,97,56,34,38,77,36,97,62,90,42,64,32,36,36,41,30,30,42,83,63,75,46,74,71,55,36,52,54,50,50,55,34,48,77,69,72,25,50,56,41,36,32,34,18,43,26,86,78,60,60,64,42,73,67,55,42,52,51,37,19,64,72,54,72,34,58,56,41,71,35,47,41,83,63,57,64,62,78,69,65,92,92,48,80,77,85,73,76,44,71,63,57,56,48,55,53,63,70,74,106

Secondary structure (DSSP, 8-state):
--HHHHHHHHHHHTT-------------HHHHHHHHHHHHHHHHHHH--HHHHHHHHHHHHHHHSPEEEEEEE-TTSSHHHHHHHS-BTTEEE-SSS-SEEEEEESS---HHHHHHHHHHHHTT--EEEEEE-HHHHT--HHHHHHHHHHHTS-EEEE-GGGTT----TTS-S-PPPHHHHHHHHHH-

pLDDT: mean 72.69, std 18.37, range [32.81, 94.19]